Protein AF-A0A972N5G4-F1 (afdb_monomer_lite)

Radius of gyration: 27.46 Å; chains: 1; bounding box: 44×74×71 Å

Foldseek 3Di:
DQPDADPVPRHRDNDPDFDQQDADPPPRHGPDDPPPDDDDDDDDDDDDDDDDDDDPPDDDDDDPDDDDDDPDPDPDPDQDVPRPPPPPLAFAEEEEEAFLFPLNVQLLVVVLVVCVVRVHAYEYEYEDEADDPPDPPVVSVVVVVVQQVVQCVSCVVSVVVSVVSVHHYDYHYYYDDRLCRRQVCCVVVVGQEYEYEQDHPPDDPPDRRDPNLVSNCVPHPHYYHYTD

Sequence (228 aa):
MPKYVCHHCGYPITNINPSPEDRCPNCGWHLRVCANCQFYDGVSCMLEEPYVMESAIRGNRCPHFKFRAIEEEEEKPAATEEDVPELQVNIDVIVAGIDGSKHSQKVVTYVADLAHRYDARVYLVYAHHPIPTWLGDKELERVAGEEVARGMMLLAPYVDLLRRAGVQVDPEVLEGPAPKAILNVADTRNADIIVVGSRGQGAIRGLLLGSVSERVIRLAKCPVLVVR

pLDDT: mean 73.13, std 24.75, range [24.98, 98.69]

Secondary structure (DSSP, 8-state):
--SEE-TTT--EE--SS--TT-B-TTT--B----TT-----------------S-TTSS---S---PPPPP----PPP--TT-S--------EEEEE--SSHHHHHHHHHHHHHHHHHT-EEEEEEEEPPPPTTS-HHHHHHHHHHHHHHHHHHHHHHHHHHHHTT--EEEEEEES-HHHHHHHHHHHHT-SEEEEES--TTPPTT-SS-HHHHHHHHH-SS-EEEE-

Structure (mmCIF, N/CA/C/O backbone):
data_AF-A0A972N5G4-F1
#
_entry.id   AF-A0A972N5G4-F1
#
loop_
_atom_site.group_PDB
_atom_site.id
_atom_site.type_symbol
_atom_site.label_atom_id
_atom_site.label_alt_id
_atom_site.label_comp_id
_atom_site.label_asym_id
_atom_site.label_entity_id
_atom_site.label_seq_id
_atom_site.pdbx_PDB_ins_code
_atom_site.Cartn_x
_atom_site.Cartn_y
_atom_site.Cartn_z
_atom_site.occupancy
_atom_site.B_iso_or_equiv
_atom_site.auth_seq_id
_atom_site.auth_comp_id
_atom_site.auth_asym_id
_atom_site.auth_atom_id
_atom_site.pdbx_PDB_model_num
ATOM 1 N N . MET A 1 1 ? 1.427 57.488 26.919 1.00 43.69 1 MET A N 1
ATOM 2 C CA . MET A 1 1 ? 0.716 56.287 26.424 1.00 43.69 1 MET A CA 1
ATOM 3 C C . MET A 1 1 ? 1.054 55.119 27.341 1.00 43.69 1 MET A C 1
ATOM 5 O O . MET A 1 1 ? 2.224 55.025 27.707 1.00 43.69 1 MET A O 1
ATOM 9 N N . PRO A 1 2 ? 0.081 54.296 27.778 1.00 44.34 2 PRO A N 1
ATOM 10 C CA . PRO A 1 2 ? 0.371 53.139 28.625 1.00 44.34 2 PRO A CA 1
ATOM 11 C C . PRO A 1 2 ? 1.256 52.155 27.852 1.00 44.34 2 PRO A C 1
ATOM 13 O O . PRO A 1 2 ? 0.962 51.835 26.703 1.00 44.34 2 PRO A O 1
ATOM 16 N N . LYS A 1 3 ? 2.370 51.729 28.459 1.00 51.34 3 LYS A N 1
ATOM 17 C CA . LYS A 1 3 ? 3.332 50.816 27.816 1.00 51.34 3 LYS A CA 1
ATOM 18 C C . LYS A 1 3 ? 2.886 49.354 27.866 1.00 51.34 3 LYS A C 1
ATOM 20 O O . LYS A 1 3 ? 3.385 48.547 27.091 1.00 51.34 3 LYS A O 1
ATOM 25 N N . TYR A 1 4 ? 1.950 49.025 28.754 1.00 54.22 4 TYR A N 1
ATOM 26 C CA . TYR A 1 4 ? 1.512 47.660 29.008 1.00 54.22 4 TYR A CA 1
ATOM 27 C C . TYR A 1 4 ? -0.012 47.604 29.152 1.00 54.22 4 TYR A C 1
ATOM 29 O O . TYR A 1 4 ? -0.642 48.559 29.607 1.00 54.22 4 TYR A O 1
ATOM 37 N N . VAL A 1 5 ? -0.607 46.474 28.779 1.00 55.31 5 VAL A N 1
ATOM 38 C CA . VAL A 1 5 ? -2.038 46.177 28.940 1.00 55.31 5 VAL A CA 1
ATOM 39 C C . VAL A 1 5 ? -2.186 44.806 29.592 1.00 55.31 5 VAL A C 1
ATOM 41 O O . VAL A 1 5 ? -1.405 43.895 29.316 1.00 55.31 5 VAL A O 1
ATOM 44 N N . CYS A 1 6 ? -3.165 44.647 30.479 1.00 53.78 6 CYS A N 1
ATOM 45 C CA . CYS A 1 6 ? -3.471 43.351 31.070 1.00 53.78 6 CYS A CA 1
ATOM 46 C C . CYS A 1 6 ? -3.952 42.395 29.975 1.00 53.78 6 CYS A C 1
ATOM 48 O O . CYS A 1 6 ? -4.917 42.691 29.280 1.00 53.78 6 CYS A O 1
ATOM 50 N N . HIS A 1 7 ? -3.322 41.230 29.844 1.00 55.53 7 HIS A N 1
ATOM 51 C CA . HIS A 1 7 ? -3.701 40.266 28.811 1.00 55.53 7 HIS A CA 1
ATOM 52 C C . HIS A 1 7 ? -5.086 39.644 29.049 1.00 55.53 7 HIS A C 1
ATOM 54 O O . HIS A 1 7 ? -5.782 39.314 28.099 1.00 55.53 7 HIS A O 1
ATOM 60 N N . HIS A 1 8 ? -5.502 39.523 30.313 1.00 55.69 8 HIS A N 1
ATOM 61 C CA . HIS A 1 8 ? -6.787 38.924 30.667 1.00 55.69 8 HIS A CA 1
ATOM 62 C C . HIS A 1 8 ? -7.979 39.843 30.358 1.00 55.69 8 HIS A C 1
ATOM 64 O O . HIS A 1 8 ? -9.018 39.366 29.923 1.00 55.69 8 HIS A O 1
ATOM 70 N N . CYS A 1 9 ? -7.878 41.151 30.624 1.00 58.12 9 CYS A N 1
ATOM 71 C CA . CYS A 1 9 ? -9.025 42.070 30.512 1.00 58.12 9 CYS A CA 1
ATOM 72 C C . CYS A 1 9 ? -8.764 43.323 29.666 1.00 58.12 9 CYS A C 1
ATOM 74 O O . CYS A 1 9 ? -9.616 44.201 29.597 1.00 58.12 9 CYS A O 1
ATOM 76 N N . GLY A 1 10 ? -7.578 43.459 29.071 1.00 55.38 10 GLY A N 1
ATOM 77 C CA . GLY A 1 10 ? -7.196 44.616 28.258 1.00 55.38 10 GLY A CA 1
ATOM 78 C C . GLY A 1 10 ? -6.928 45.905 29.043 1.00 55.38 10 GLY A C 1
ATOM 79 O O . GLY A 1 10 ? -6.590 46.917 28.435 1.00 55.38 10 GLY A O 1
ATOM 80 N N . TYR A 1 11 ? -7.047 45.895 30.378 1.00 59.81 11 TYR A N 1
ATOM 81 C CA . TYR A 1 11 ? -6.897 47.102 31.194 1.00 59.81 11 TYR A CA 1
ATOM 82 C C . TYR A 1 11 ? -5.486 47.709 31.054 1.00 59.81 11 TYR A C 1
ATOM 84 O O . TYR A 1 11 ? -4.501 46.995 31.281 1.00 59.81 11 TYR A O 1
ATOM 92 N N . PRO A 1 12 ? -5.352 49.000 30.701 1.00 61.72 12 PRO A N 1
ATOM 93 C CA . PRO A 1 12 ? -4.055 49.644 30.538 1.00 61.72 12 PRO A CA 1
ATOM 94 C C . PRO A 1 12 ? -3.318 49.741 31.875 1.00 61.72 12 PRO A C 1
ATOM 96 O O . PRO A 1 12 ? -3.796 50.344 32.835 1.00 61.72 12 PRO A O 1
ATOM 99 N N . ILE A 1 13 ? -2.122 49.158 31.931 1.00 64.81 13 ILE A N 1
ATOM 100 C CA . ILE A 1 13 ? -1.245 49.217 33.096 1.00 64.81 13 ILE A CA 1
ATOM 101 C C . ILE A 1 13 ? -0.351 50.443 32.937 1.00 64.81 13 ILE A C 1
ATOM 103 O O . ILE A 1 13 ? 0.511 50.520 32.060 1.00 64.81 13 ILE A O 1
ATOM 107 N N . THR A 1 14 ? -0.598 51.436 33.784 1.00 60.50 14 THR A N 1
ATOM 108 C CA . THR A 1 14 ? 0.132 52.708 33.794 1.00 60.50 14 THR A CA 1
ATOM 109 C C . THR A 1 14 ? 1.412 52.649 34.624 1.00 60.50 14 THR A C 1
ATOM 111 O O . THR A 1 14 ? 2.229 53.564 34.530 1.00 60.50 14 THR A O 1
ATOM 114 N N . ASN A 1 15 ? 1.614 51.577 35.401 1.00 58.75 15 ASN A N 1
ATOM 115 C CA . ASN A 1 15 ? 2.839 51.371 36.164 1.00 58.75 15 ASN A CA 1
ATOM 116 C C . ASN A 1 15 ? 4.016 51.116 35.210 1.00 58.75 15 ASN A C 1
ATOM 118 O O . ASN A 1 15 ? 3.940 50.284 34.306 1.00 58.75 15 ASN A O 1
ATOM 122 N N . ILE A 1 16 ? 5.099 51.867 35.400 1.00 51.38 16 ILE A N 1
ATOM 123 C CA . ILE A 1 16 ? 6.228 51.927 34.467 1.00 51.38 16 ILE A CA 1
ATOM 124 C C . ILE A 1 16 ? 7.100 50.661 34.576 1.00 51.38 16 ILE A C 1
ATOM 126 O O . ILE A 1 16 ? 7.823 50.353 33.628 1.00 51.38 16 ILE A O 1
ATOM 130 N N . ASN A 1 17 ? 6.994 49.902 35.679 1.00 54.09 17 ASN A N 1
ATOM 131 C CA . ASN A 1 17 ? 7.771 48.680 35.911 1.00 54.09 17 ASN A CA 1
ATOM 132 C C . ASN A 1 17 ? 7.020 47.668 36.820 1.00 54.09 17 ASN A C 1
ATOM 134 O O . ASN A 1 17 ? 7.292 47.619 38.018 1.00 54.09 17 ASN A O 1
ATOM 138 N N . PRO A 1 18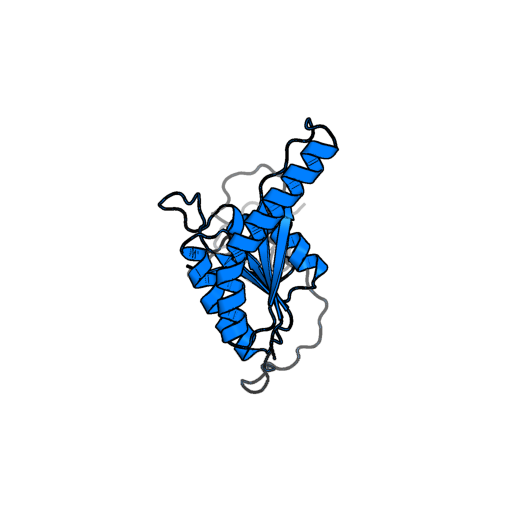 ? 6.023 46.921 36.303 1.00 56.12 18 PRO A N 1
ATOM 139 C CA . PRO A 1 18 ? 5.231 45.986 37.108 1.00 56.12 18 PRO A CA 1
ATOM 140 C C . PRO A 1 18 ? 6.054 44.762 37.552 1.00 56.12 18 PRO A C 1
ATOM 142 O O . PRO A 1 18 ? 6.738 44.143 36.735 1.00 56.12 18 PRO A O 1
ATOM 145 N N . SER A 1 19 ? 5.964 44.409 38.835 1.00 55.81 19 SER A N 1
ATOM 146 C CA . SER A 1 19 ? 6.615 43.238 39.437 1.00 55.81 19 SER A CA 1
ATOM 147 C C . SER A 1 19 ? 5.805 41.948 39.192 1.00 55.81 19 SER A C 1
ATOM 149 O O . SER A 1 19 ? 4.586 42.027 39.024 1.00 55.81 19 SER A O 1
ATOM 151 N N . PRO A 1 20 ? 6.409 40.740 39.196 1.00 54.78 20 PRO A N 1
ATOM 152 C CA . PRO A 1 20 ? 5.686 39.476 38.988 1.00 54.78 20 PRO A CA 1
ATOM 153 C C . PRO A 1 20 ? 4.578 39.186 40.016 1.00 54.78 20 PRO A C 1
ATOM 155 O O . PRO A 1 20 ? 3.649 38.427 39.721 1.00 54.78 20 PRO A O 1
ATOM 158 N N . GLU A 1 21 ? 4.678 39.770 41.211 1.00 57.41 21 GLU A N 1
ATOM 159 C CA . GLU A 1 21 ? 3.665 39.724 42.272 1.00 57.41 21 GLU A CA 1
ATOM 160 C C . GLU A 1 21 ? 2.540 40.765 42.126 1.00 57.41 21 GLU A C 1
ATOM 162 O O . GLU A 1 21 ? 1.517 40.654 42.808 1.00 57.41 21 GLU A O 1
ATOM 167 N N . ASP A 1 22 ? 2.668 41.737 41.219 1.00 61.94 22 ASP A N 1
ATOM 168 C CA . ASP A 1 22 ? 1.640 42.757 41.016 1.00 61.94 22 ASP A CA 1
ATOM 169 C C . ASP A 1 22 ? 0.384 42.161 40.371 1.00 61.94 22 ASP A C 1
ATOM 171 O O . ASP A 1 22 ? 0.437 41.290 39.495 1.00 61.94 22 ASP A O 1
ATOM 175 N N . ARG A 1 23 ? -0.782 42.666 40.783 1.00 66.12 23 ARG A N 1
ATOM 176 C CA . ARG A 1 23 ? -2.088 42.259 40.253 1.00 66.12 23 ARG A CA 1
ATOM 177 C C . ARG A 1 23 ? -2.716 43.373 39.435 1.00 66.12 23 ARG A C 1
ATOM 179 O O . ARG A 1 23 ? -2.599 44.551 39.762 1.00 66.12 23 ARG A O 1
ATOM 186 N N . CYS A 1 24 ? -3.427 42.995 38.378 1.00 63.78 24 CYS A N 1
ATOM 187 C CA . CYS A 1 24 ? -4.239 43.925 37.613 1.00 63.78 24 CYS A CA 1
ATOM 188 C C . CYS A 1 24 ? -5.289 44.568 38.541 1.00 63.78 24 CYS A C 1
ATOM 190 O O . CYS A 1 24 ? -6.065 43.828 39.148 1.00 63.78 24 CYS A O 1
ATOM 192 N N . PRO A 1 25 ? -5.382 45.908 38.611 1.00 65.56 25 PRO A N 1
ATOM 193 C CA . PRO A 1 25 ? -6.367 46.586 39.458 1.00 65.56 25 PRO A CA 1
ATOM 194 C C . PRO A 1 25 ? -7.817 46.276 39.072 1.00 65.56 25 PRO A C 1
ATOM 196 O O . PRO A 1 25 ? -8.705 46.364 39.909 1.00 65.56 25 PRO A O 1
ATOM 199 N N . ASN A 1 26 ? -8.052 45.924 37.804 1.00 64.69 26 ASN A N 1
ATOM 200 C CA . ASN A 1 26 ? -9.393 45.683 37.282 1.00 64.69 26 ASN A CA 1
ATOM 201 C C . ASN A 1 26 ? -9.886 44.252 37.545 1.00 64.69 26 ASN A C 1
ATOM 203 O O . ASN A 1 26 ? -11.011 44.060 37.982 1.00 64.69 26 ASN A O 1
ATOM 207 N N . CYS A 1 27 ? -9.059 43.232 37.287 1.00 63.75 27 CYS A N 1
ATOM 208 C CA . CYS A 1 27 ? -9.485 41.827 37.393 1.00 63.75 27 CYS A CA 1
ATOM 209 C C . CYS A 1 27 ? -8.715 40.995 38.432 1.00 63.75 27 CYS A C 1
ATOM 211 O O . CYS A 1 27 ? -8.957 39.797 38.552 1.00 63.75 27 CYS A O 1
ATOM 213 N N . GLY A 1 28 ? -7.755 41.579 39.155 1.00 58.53 28 GLY A N 1
ATOM 214 C CA . GLY A 1 28 ? -7.007 40.908 40.227 1.00 58.53 28 GLY A CA 1
ATOM 215 C C . GLY A 1 28 ? -6.006 39.831 39.776 1.00 58.53 28 GLY A C 1
ATOM 216 O O . GLY A 1 28 ? -5.367 39.196 40.622 1.00 58.53 28 GLY A O 1
ATOM 217 N N . TRP A 1 29 ? -5.845 39.617 38.466 1.00 59.06 29 TRP A N 1
ATOM 218 C CA . TRP A 1 29 ? -4.902 38.650 37.893 1.00 59.06 29 TRP A CA 1
ATOM 219 C C . TRP A 1 29 ? -3.449 39.108 38.019 1.00 59.06 29 TRP A C 1
ATOM 221 O O . TRP A 1 29 ? -3.156 40.280 37.794 1.00 59.06 29 TRP A O 1
ATOM 231 N N . HIS A 1 30 ? -2.531 38.183 38.320 1.00 61.84 30 HIS A N 1
ATOM 232 C CA . HIS A 1 30 ? -1.099 38.494 38.369 1.00 61.84 30 HIS A CA 1
ATOM 233 C C . HIS A 1 30 ? -0.565 38.925 36.998 1.00 61.84 30 HIS A C 1
ATOM 235 O O . HIS A 1 30 ? -0.814 38.269 35.983 1.00 61.84 30 HIS A O 1
ATOM 241 N N . LEU A 1 31 ? 0.228 39.994 36.988 1.00 57.81 31 LEU A N 1
ATOM 242 C CA . LEU A 1 31 ? 0.912 40.537 35.819 1.00 57.81 31 LEU A CA 1
ATOM 243 C C . LEU A 1 31 ? 2.185 39.720 35.524 1.00 57.81 31 LEU A C 1
ATOM 245 O O . LEU A 1 31 ? 3.298 40.235 35.542 1.00 57.81 31 LEU A O 1
ATOM 249 N N . ARG A 1 32 ? 2.048 38.410 35.276 1.00 52.94 32 ARG A N 1
ATOM 250 C CA . ARG A 1 32 ? 3.193 37.559 34.912 1.00 52.94 32 ARG A CA 1
ATOM 251 C C . ARG A 1 32 ? 3.655 37.862 33.488 1.00 52.94 32 ARG A C 1
ATOM 253 O O . ARG A 1 32 ? 3.045 37.415 32.519 1.00 52.94 32 ARG A O 1
ATOM 260 N N . VAL A 1 33 ? 4.781 38.555 33.371 1.00 46.91 33 VAL A N 1
ATOM 261 C CA . VAL A 1 33 ? 5.621 38.514 32.169 1.00 46.91 33 VAL A CA 1
ATOM 262 C C . VAL A 1 33 ? 6.244 37.113 32.104 1.00 46.91 33 VAL A C 1
ATOM 264 O O . VAL A 1 33 ? 6.805 36.632 33.087 1.00 46.91 33 VAL A O 1
ATOM 267 N N . CYS A 1 34 ? 6.080 36.406 30.985 1.00 37.12 34 CYS A N 1
ATOM 268 C CA . CYS A 1 34 ? 6.571 35.036 30.818 1.00 37.12 34 CYS A CA 1
ATOM 269 C C . CYS A 1 34 ? 8.106 34.991 30.950 1.00 37.12 34 CYS A C 1
ATOM 271 O O . CYS A 1 34 ? 8.817 35.445 30.059 1.00 37.12 34 CYS A O 1
ATOM 273 N N . ALA A 1 35 ? 8.626 34.406 32.033 1.00 37.41 35 ALA A N 1
ATOM 274 C CA . ALA A 1 35 ? 10.063 34.275 32.304 1.00 37.41 35 ALA A CA 1
ATOM 275 C C . ALA A 1 35 ? 10.800 33.256 31.399 1.00 37.41 35 ALA A C 1
ATOM 277 O O . ALA A 1 35 ? 11.958 32.949 31.657 1.00 37.41 35 ALA A O 1
ATOM 278 N N . ASN A 1 36 ? 10.152 32.734 30.347 1.00 38.19 36 ASN A N 1
ATOM 279 C CA . ASN A 1 36 ? 10.723 31.728 29.440 1.00 38.19 36 ASN A CA 1
ATOM 280 C C . ASN A 1 36 ? 11.015 32.244 28.016 1.00 38.19 36 ASN A C 1
ATOM 282 O O . ASN A 1 36 ? 11.401 31.461 27.155 1.00 38.19 36 ASN A O 1
ATOM 286 N N . CYS A 1 37 ? 10.855 33.546 27.758 1.00 38.38 37 CYS A N 1
ATOM 287 C CA . CYS A 1 37 ? 11.295 34.191 26.518 1.00 38.38 37 CYS A CA 1
ATOM 288 C C . CYS A 1 37 ? 12.429 35.173 26.831 1.00 38.38 37 CYS A C 1
ATOM 290 O O . CYS A 1 37 ? 12.189 36.357 27.063 1.00 38.38 37 CYS A O 1
ATOM 292 N N . GLN A 1 38 ? 13.671 34.690 26.843 1.00 32.47 38 GLN A N 1
ATOM 293 C CA . GLN A 1 38 ? 14.807 35.573 26.591 1.00 32.47 38 GLN A CA 1
ATOM 294 C C . GLN A 1 38 ? 14.934 35.757 25.075 1.00 32.47 38 GLN A C 1
ATOM 296 O O . GLN A 1 38 ? 14.941 34.773 24.342 1.00 32.47 38 GLN A O 1
ATOM 301 N N . PHE A 1 39 ? 15.057 37.021 24.669 1.00 29.27 39 PHE A N 1
ATOM 302 C CA . PHE A 1 39 ? 15.236 37.573 23.319 1.00 29.27 39 PHE A CA 1
ATOM 303 C C . PHE A 1 39 ? 13.990 38.096 22.585 1.00 29.27 39 PHE A C 1
ATOM 305 O O . PHE A 1 39 ? 13.230 37.387 21.933 1.00 29.27 39 PHE A O 1
ATOM 312 N N . TYR A 1 40 ? 13.870 39.424 22.683 1.00 26.34 40 TYR A N 1
ATOM 313 C CA . TYR A 1 40 ? 13.489 40.327 21.601 1.00 26.34 40 TYR A CA 1
ATOM 314 C C . TYR A 1 40 ? 14.336 40.042 20.345 1.00 26.34 40 TYR A C 1
ATOM 316 O O . TYR A 1 40 ? 15.552 40.189 20.395 1.00 26.34 40 TYR A O 1
ATOM 324 N N . ASP A 1 41 ? 13.696 39.664 19.241 1.00 27.94 41 ASP A N 1
ATOM 325 C CA . ASP A 1 41 ? 13.707 40.447 17.998 1.00 27.94 41 ASP A CA 1
ATOM 326 C C . ASP A 1 41 ? 12.526 39.973 17.139 1.00 27.94 41 ASP A C 1
ATOM 328 O O . ASP A 1 41 ? 12.357 38.786 16.860 1.00 27.94 41 ASP A O 1
ATOM 332 N N . GLY A 1 42 ? 11.608 40.891 16.845 1.00 37.75 42 GLY A N 1
ATOM 333 C CA . GLY A 1 42 ? 10.288 40.557 16.329 1.00 37.75 42 GLY A CA 1
ATOM 334 C C . GLY A 1 42 ? 10.298 40.099 14.877 1.00 37.75 42 GLY A C 1
ATOM 335 O O . GLY A 1 42 ? 10.523 40.924 14.010 1.00 37.75 42 GLY A O 1
ATOM 336 N N . VAL A 1 43 ? 9.928 38.841 14.625 1.00 27.72 43 VAL A N 1
ATOM 337 C CA . VAL A 1 43 ? 9.139 38.361 13.471 1.00 27.72 43 VAL A CA 1
ATOM 338 C C . VAL A 1 43 ? 8.461 37.057 13.924 1.00 27.72 43 VAL A C 1
ATOM 340 O O . VAL A 1 43 ? 9.076 36.234 14.595 1.00 27.72 43 VAL A O 1
ATOM 343 N N . SER A 1 44 ? 7.171 36.884 13.637 1.00 30.20 44 SER A N 1
ATOM 344 C CA . SER A 1 44 ? 6.345 35.767 14.114 1.00 30.20 44 SER A CA 1
ATOM 345 C C . SER A 1 44 ? 6.899 34.384 13.746 1.00 30.20 44 SER A C 1
ATOM 347 O O . SER A 1 44 ? 7.176 34.110 12.580 1.00 30.20 44 SER A O 1
ATOM 349 N N . CYS A 1 45 ? 6.958 33.493 14.736 1.00 24.98 45 CYS A N 1
ATOM 350 C CA . CYS A 1 45 ? 7.241 32.070 14.578 1.00 24.98 45 CYS A CA 1
ATOM 351 C C . CYS A 1 45 ? 6.105 31.394 13.778 1.00 24.98 45 CYS A C 1
ATOM 353 O O . CYS A 1 45 ? 4.991 31.256 14.283 1.00 24.98 45 CYS A O 1
ATOM 355 N N . MET A 1 46 ? 6.378 31.004 12.531 1.00 29.53 46 MET A N 1
A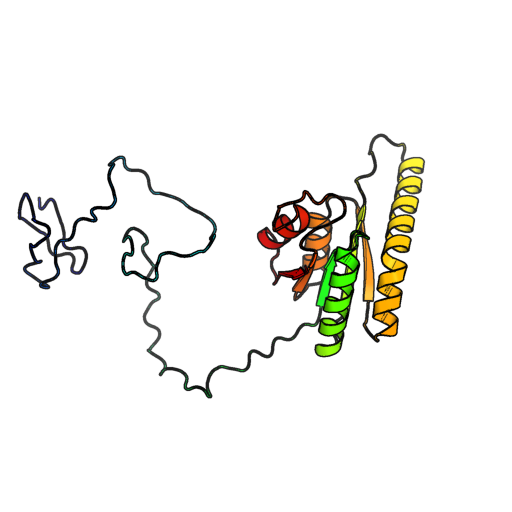TOM 356 C CA . MET A 1 46 ? 5.611 29.993 11.796 1.00 29.53 46 MET A CA 1
ATOM 357 C C . MET A 1 46 ? 6.191 28.623 12.148 1.00 29.53 46 MET A C 1
ATOM 359 O O . MET A 1 46 ? 7.374 28.397 11.907 1.00 29.53 46 MET A O 1
ATOM 363 N N . LEU A 1 47 ? 5.375 27.713 12.679 1.00 31.42 47 LEU A N 1
ATOM 364 C CA . LEU A 1 47 ? 5.690 26.286 12.688 1.00 31.42 47 LEU A CA 1
ATOM 365 C C . LEU A 1 47 ? 4.461 25.498 12.232 1.00 31.42 47 LEU A C 1
ATOM 367 O O . LEU A 1 47 ? 3.430 25.468 12.905 1.00 31.42 47 LEU A O 1
ATOM 371 N N . GLU A 1 48 ? 4.610 24.919 11.043 1.00 28.12 48 GLU A N 1
ATOM 372 C CA . GLU A 1 48 ? 3.833 23.814 10.498 1.00 28.12 48 GLU A CA 1
ATOM 373 C C . GLU A 1 48 ? 4.240 22.493 11.187 1.00 28.12 48 GLU A C 1
ATOM 375 O O . GLU A 1 48 ? 5.397 22.306 11.556 1.00 28.12 48 GLU A O 1
ATOM 380 N N . GLU A 1 49 ? 3.271 21.579 11.279 1.00 32.28 49 GLU A N 1
ATOM 381 C CA . GLU A 1 49 ? 3.328 20.163 11.695 1.00 32.28 49 GLU A CA 1
ATOM 382 C C . GLU A 1 49 ? 3.562 19.792 13.192 1.00 32.28 49 GLU A C 1
ATOM 384 O O . GLU A 1 49 ? 4.377 20.394 13.894 1.00 32.28 49 GLU A O 1
ATOM 389 N N . PRO A 1 50 ? 2.856 18.751 13.705 1.00 37.75 50 PRO A N 1
ATOM 390 C CA . PRO A 1 50 ? 2.918 18.307 15.095 1.00 37.75 50 PRO A CA 1
ATOM 391 C C . PRO A 1 50 ? 3.799 17.054 15.264 1.00 37.75 50 PRO A C 1
ATOM 393 O O . PRO A 1 50 ? 3.492 15.987 14.735 1.00 37.75 50 PRO A O 1
ATOM 396 N N . TYR A 1 51 ? 4.843 17.136 16.093 1.00 27.70 51 TYR A N 1
ATOM 397 C CA . TYR A 1 51 ? 5.451 15.958 16.720 1.00 27.70 51 TYR A CA 1
ATOM 398 C C . TYR A 1 51 ? 5.316 16.083 18.238 1.00 27.70 51 TYR A C 1
ATOM 400 O O . TYR A 1 51 ? 5.789 17.027 18.868 1.00 27.70 51 TYR A O 1
ATOM 408 N N . VAL A 1 52 ? 4.578 15.134 18.796 1.00 33.12 52 VAL A N 1
ATOM 409 C CA . VAL A 1 52 ? 4.214 15.007 20.204 1.00 33.12 52 VAL A CA 1
ATOM 410 C C . VAL A 1 52 ? 5.426 14.479 20.986 1.00 33.12 52 VAL A C 1
ATOM 412 O O . VAL A 1 52 ? 6.147 13.630 20.467 1.00 33.12 52 VAL A O 1
ATOM 415 N N . MET A 1 53 ? 5.634 14.929 22.231 1.00 28.38 53 MET A N 1
ATOM 416 C CA . MET A 1 53 ? 5.616 14.067 23.435 1.00 28.38 53 MET A CA 1
ATOM 417 C C . MET A 1 53 ? 6.299 14.685 24.667 1.00 28.38 53 MET A C 1
ATOM 419 O O . MET A 1 53 ? 7.384 15.251 24.613 1.00 28.38 53 MET A O 1
ATOM 423 N N . GLU A 1 54 ? 5.612 14.489 25.798 1.00 28.50 54 GLU A N 1
ATOM 424 C CA . GLU A 1 54 ? 6.169 14.306 27.147 1.00 28.50 54 GLU A CA 1
ATOM 425 C C . GLU A 1 54 ? 6.928 15.471 27.798 1.00 28.50 54 GLU A C 1
ATOM 427 O O . GLU A 1 54 ? 8.114 15.404 28.100 1.00 28.50 54 GLU A O 1
ATOM 432 N N . SER A 1 55 ? 6.189 16.524 28.161 1.00 27.20 55 SER A N 1
ATOM 433 C CA . SER A 1 55 ? 6.483 17.295 29.394 1.00 27.20 55 SER A CA 1
ATOM 434 C C . SER A 1 55 ? 5.340 18.194 29.899 1.00 27.20 55 SER A C 1
ATOM 436 O O . SER A 1 55 ? 5.455 18.799 30.964 1.00 27.20 55 SER A O 1
ATOM 438 N N . ALA A 1 56 ? 4.180 18.241 29.236 1.00 32.09 56 ALA A N 1
ATOM 439 C CA . ALA A 1 56 ? 3.102 19.169 29.604 1.00 32.09 56 ALA A CA 1
ATOM 440 C C . ALA A 1 56 ? 2.130 18.686 30.709 1.00 32.09 56 ALA A C 1
ATOM 442 O O . ALA A 1 56 ? 1.112 19.334 30.937 1.00 32.09 56 ALA A O 1
ATOM 443 N N . ILE A 1 57 ? 2.438 17.611 31.453 1.00 33.50 57 ILE A N 1
ATOM 444 C CA . ILE A 1 57 ? 1.663 17.226 32.659 1.00 33.50 57 ILE A CA 1
ATOM 445 C C . ILE A 1 57 ? 1.989 18.137 33.864 1.00 33.50 57 ILE A C 1
ATOM 447 O O . ILE A 1 57 ? 1.314 18.106 34.889 1.00 33.50 57 ILE A O 1
ATOM 451 N N . ARG A 1 58 ? 2.956 19.055 33.747 1.00 31.92 58 ARG A N 1
ATOM 452 C CA . ARG A 1 58 ? 3.167 20.118 34.741 1.00 31.92 58 ARG A CA 1
ATOM 453 C C . ARG A 1 58 ? 3.040 21.506 34.119 1.00 31.92 58 ARG A C 1
ATOM 455 O O . ARG A 1 58 ? 4.026 22.167 33.831 1.00 31.92 58 ARG A O 1
ATOM 462 N N . GLY A 1 59 ? 1.795 21.944 33.944 1.00 38.44 59 GLY A N 1
ATOM 463 C CA . GLY A 1 59 ? 1.363 23.301 34.303 1.00 38.44 59 GLY A CA 1
ATOM 464 C C . GLY A 1 59 ? 2.138 24.517 33.778 1.00 38.44 59 GLY A C 1
ATOM 465 O O . GLY A 1 59 ? 2.147 25.521 34.477 1.00 38.44 59 GLY A O 1
ATOM 466 N N . ASN A 1 60 ? 2.730 24.487 32.582 1.00 33.88 60 ASN A N 1
ATOM 467 C CA . ASN A 1 60 ? 3.298 25.682 31.945 1.00 33.88 60 ASN A CA 1
ATOM 468 C C . ASN A 1 60 ? 2.926 25.726 30.455 1.00 33.88 60 ASN A C 1
ATOM 470 O O . ASN A 1 60 ? 3.522 25.030 29.638 1.00 33.88 60 ASN A O 1
ATOM 474 N N . ARG A 1 61 ? 1.936 26.556 30.097 1.00 39.31 61 ARG A N 1
ATOM 475 C CA . ARG A 1 61 ? 1.563 26.853 28.702 1.00 39.31 61 ARG A CA 1
ATOM 476 C C . ARG A 1 61 ? 2.038 28.260 28.325 1.00 39.31 61 ARG A C 1
ATOM 478 O O . ARG A 1 61 ? 1.734 29.224 29.019 1.00 39.31 61 ARG A O 1
ATOM 485 N N . CYS A 1 62 ? 2.795 28.354 27.234 1.00 33.91 62 CYS A N 1
ATOM 486 C CA . CYS A 1 62 ? 3.245 29.600 26.607 1.00 33.91 62 CYS A CA 1
ATOM 487 C C . CYS A 1 62 ? 2.063 30.299 25.886 1.00 33.91 62 CYS A C 1
ATOM 489 O O . CYS A 1 62 ? 1.317 29.605 25.196 1.00 33.91 62 CYS A O 1
ATOM 491 N N . PRO A 1 63 ? 1.866 31.631 25.999 1.00 43.28 63 PRO A N 1
ATOM 492 C CA . PRO A 1 63 ? 0.645 32.305 25.534 1.00 43.28 63 PRO A CA 1
ATOM 493 C C . PRO A 1 63 ? 0.683 32.851 24.088 1.00 43.28 63 PRO A C 1
ATOM 495 O O . PRO A 1 63 ? -0.179 33.643 23.724 1.00 43.28 63 PRO A O 1
ATOM 498 N N . HIS A 1 64 ? 1.643 32.476 23.233 1.00 35.19 64 HIS A N 1
ATOM 499 C CA . HIS A 1 64 ? 1.749 33.062 21.879 1.00 35.19 64 HIS A CA 1
ATOM 500 C C . HIS A 1 64 ? 0.862 32.436 20.787 1.00 35.19 64 HIS A C 1
ATOM 502 O O . HIS A 1 64 ? 0.926 32.879 19.643 1.00 35.19 64 HIS A O 1
ATOM 508 N N . PHE A 1 65 ? -0.008 31.475 21.103 1.00 30.83 65 PHE A N 1
ATOM 509 C CA . PHE A 1 65 ? -0.968 30.944 20.130 1.00 30.83 65 PHE A CA 1
ATOM 510 C C . PHE A 1 65 ? -2.375 31.490 20.405 1.00 30.83 65 PHE A C 1
ATOM 512 O O . PHE A 1 65 ? -3.012 31.130 21.394 1.00 30.83 65 PHE A O 1
ATOM 519 N N . LYS A 1 66 ? -2.863 32.378 19.528 1.00 29.64 66 LYS A N 1
ATOM 520 C CA . LYS A 1 66 ? -4.273 32.786 19.499 1.00 29.64 66 LYS A CA 1
ATOM 521 C C . LYS A 1 66 ? -5.087 31.665 18.854 1.00 29.64 66 LYS A C 1
ATOM 523 O O . LYS A 1 66 ? -4.969 31.448 17.652 1.00 29.64 66 LYS A O 1
ATOM 528 N N . PHE A 1 67 ? -5.949 31.008 19.622 1.00 28.27 67 PHE A N 1
ATOM 529 C CA . PHE A 1 67 ? -7.102 30.333 19.032 1.00 28.27 67 PHE A CA 1
ATOM 530 C C . PHE A 1 67 ? -8.115 31.401 18.611 1.00 28.27 67 PHE A C 1
ATOM 532 O O . PHE A 1 67 ? -8.433 32.316 19.372 1.00 28.27 67 PHE A O 1
ATOM 539 N N . ARG A 1 68 ? -8.573 31.315 17.363 1.00 27.31 68 ARG A N 1
ATOM 540 C CA . ARG A 1 68 ? -9.706 32.084 16.852 1.00 27.31 68 ARG A CA 1
ATOM 541 C C . ARG A 1 68 ? -10.959 31.537 17.539 1.00 27.31 68 ARG A C 1
ATOM 543 O O . ARG A 1 68 ? -11.215 30.342 17.435 1.00 27.31 68 ARG A O 1
ATOM 550 N N . ALA A 1 69 ? -11.683 32.390 18.263 1.00 27.52 69 ALA A N 1
ATOM 551 C CA . ALA A 1 69 ? -12.982 32.036 18.816 1.00 27.52 69 ALA A CA 1
ATOM 552 C C . ALA A 1 69 ? -13.929 31.688 17.660 1.00 27.52 69 ALA A C 1
ATOM 554 O O . ALA A 1 69 ? -14.072 32.457 16.707 1.00 27.52 69 ALA A O 1
ATOM 555 N N . ILE A 1 70 ? -14.490 30.492 17.741 1.00 32.78 70 ILE A N 1
ATOM 556 C CA . ILE A 1 70 ? -15.688 30.072 17.027 1.00 32.78 70 ILE A CA 1
ATOM 557 C C . ILE A 1 70 ? -16.827 30.845 17.701 1.00 32.78 70 ILE A C 1
ATOM 559 O O . ILE A 1 70 ? -16.833 30.944 18.930 1.00 32.78 70 ILE A O 1
ATOM 563 N N . GLU A 1 71 ? -17.701 31.477 16.920 1.00 34.84 71 GLU A N 1
ATOM 564 C CA . GLU A 1 71 ? -18.911 32.112 17.454 1.00 34.84 71 GLU A CA 1
ATOM 565 C C . GLU A 1 71 ? -19.690 31.082 18.283 1.00 34.84 71 GLU A C 1
ATOM 567 O O . GLU A 1 71 ? -19.681 29.898 17.951 1.00 34.84 71 GLU A O 1
ATOM 572 N N . GLU A 1 72 ? -20.270 31.539 19.394 1.00 38.53 72 GLU A N 1
ATOM 573 C CA . GLU A 1 72 ? -21.007 30.744 20.378 1.00 38.53 72 GLU A CA 1
ATOM 574 C C . GLU A 1 72 ? -22.093 29.894 19.695 1.00 38.53 72 GLU A C 1
ATOM 576 O O . GLU A 1 72 ? -23.215 30.350 19.486 1.00 38.53 72 GLU A O 1
ATOM 581 N N . GLU A 1 73 ? -21.778 28.646 19.346 1.00 37.22 73 GLU A N 1
ATOM 582 C CA . GLU A 1 73 ? -22.804 27.616 19.239 1.00 37.22 73 GLU A CA 1
ATOM 583 C C . GLU A 1 73 ? -23.213 27.267 20.667 1.00 37.22 73 GLU A C 1
ATOM 585 O O . GLU A 1 73 ? -22.377 26.884 21.489 1.00 37.22 73 GLU A O 1
ATOM 590 N N . GLU A 1 74 ? -24.497 27.487 20.955 1.00 36.34 74 GLU A N 1
ATOM 591 C CA . GLU A 1 74 ? -25.160 27.183 22.219 1.00 36.34 74 GLU A CA 1
ATOM 592 C C . GLU A 1 74 ? -24.626 25.881 22.821 1.00 36.34 74 GLU A C 1
ATOM 594 O O . GLU A 1 74 ? -24.573 24.841 22.161 1.00 36.34 74 GLU A O 1
ATOM 599 N N . GLU A 1 75 ? -24.217 25.959 24.087 1.00 38.38 75 GLU A N 1
ATOM 600 C CA . GLU A 1 75 ? -23.629 24.867 24.852 1.00 38.38 75 GLU A CA 1
ATOM 601 C C . GLU A 1 75 ? -24.622 23.695 24.927 1.00 38.38 75 GLU A C 1
ATOM 603 O O . GLU A 1 75 ? -25.491 23.617 25.798 1.00 38.38 75 GLU A O 1
ATOM 608 N N . LYS A 1 76 ? -24.524 22.782 23.956 1.00 38.69 76 LYS A N 1
ATOM 609 C CA . LYS A 1 76 ? -25.255 21.519 23.958 1.00 38.69 76 LYS A CA 1
ATOM 610 C C . LYS A 1 76 ? -24.770 20.736 25.184 1.00 38.69 76 LYS A C 1
ATOM 612 O O . LYS A 1 76 ? -23.555 20.606 25.355 1.00 38.69 76 LYS A O 1
ATOM 617 N N . PRO A 1 77 ? -25.670 20.245 26.056 1.00 42.88 77 PRO A N 1
ATOM 618 C CA . PRO A 1 77 ? -25.272 19.574 27.286 1.00 42.88 77 PRO A CA 1
ATOM 619 C C . PRO A 1 77 ? -24.307 18.429 26.981 1.00 42.88 77 PRO A C 1
ATOM 621 O O . PRO A 1 77 ? -24.449 17.743 25.967 1.00 42.88 77 PRO A O 1
ATOM 624 N N . ALA A 1 78 ? -23.311 18.264 27.855 1.00 50.38 78 ALA A N 1
ATOM 625 C CA . ALA A 1 78 ? -22.293 17.234 27.731 1.00 50.38 78 ALA A CA 1
ATOM 626 C C . ALA A 1 78 ? -22.953 15.868 27.505 1.00 50.38 78 ALA A C 1
ATOM 628 O O . ALA A 1 78 ? -23.736 15.410 28.337 1.00 50.38 78 ALA A O 1
ATOM 629 N N . ALA A 1 79 ? -22.619 15.265 26.365 1.00 45.34 79 ALA A N 1
ATOM 630 C CA . ALA A 1 79 ? -22.923 13.888 26.020 1.00 45.34 79 ALA A CA 1
ATOM 631 C C . ALA A 1 79 ? -22.635 12.978 27.229 1.00 45.34 79 ALA A C 1
ATOM 633 O O . ALA A 1 79 ? -21.515 12.958 27.746 1.00 45.34 79 ALA A O 1
ATOM 634 N N . THR A 1 80 ? -23.657 12.273 27.709 1.00 47.66 80 THR A N 1
ATOM 635 C CA . THR A 1 80 ? -23.504 11.202 28.701 1.00 47.66 80 THR A CA 1
ATOM 636 C C . THR A 1 80 ? -22.730 10.026 28.079 1.00 47.66 80 THR A C 1
ATOM 638 O O . THR A 1 80 ? -22.503 10.010 26.871 1.00 47.66 80 THR A O 1
ATOM 641 N N . GLU A 1 81 ? -22.296 9.024 28.857 1.00 48.94 81 GLU A N 1
ATOM 642 C CA . GLU A 1 81 ? -21.624 7.820 28.307 1.00 48.94 81 GLU A CA 1
ATOM 643 C C . GLU A 1 81 ? -22.455 7.095 27.220 1.00 48.94 81 GLU A C 1
ATOM 645 O O . GLU A 1 81 ? -21.902 6.313 26.452 1.00 48.94 81 GLU A O 1
ATOM 650 N N . GLU A 1 82 ? -23.754 7.397 27.110 1.00 50.16 82 GLU A N 1
ATOM 651 C CA . GLU A 1 82 ? -24.686 6.884 26.097 1.00 50.16 82 GLU A CA 1
ATOM 652 C C . GLU A 1 82 ? -24.702 7.708 24.786 1.00 50.16 82 GLU A C 1
ATOM 654 O O . GLU A 1 82 ? -25.262 7.263 23.787 1.00 50.16 82 GLU A O 1
ATOM 659 N N . ASP A 1 83 ? -24.065 8.886 24.761 1.00 49.03 83 ASP A N 1
ATOM 660 C CA . ASP A 1 83 ? -24.129 9.874 23.671 1.00 49.03 83 ASP A CA 1
ATOM 661 C C . ASP A 1 83 ? -22.843 9.958 22.823 1.00 49.03 83 ASP A C 1
ATOM 663 O O . ASP A 1 83 ? -22.730 10.830 21.956 1.00 49.03 83 ASP A O 1
ATOM 667 N N . VAL A 1 84 ? -21.853 9.081 23.038 1.00 50.78 84 VAL A N 1
ATOM 668 C CA . VAL A 1 84 ? -20.786 8.893 22.043 1.00 50.78 84 VAL A CA 1
ATOM 669 C C . VAL A 1 84 ? -21.438 8.130 20.896 1.00 50.78 84 VAL A C 1
ATOM 671 O O . VAL A 1 84 ? -21.724 6.946 21.084 1.00 50.78 84 VAL A O 1
ATOM 674 N N . PRO A 1 85 ? -21.718 8.748 19.728 1.00 47.53 85 PRO A N 1
ATOM 675 C CA . PRO A 1 85 ? -22.198 7.968 18.603 1.00 47.53 85 PRO A CA 1
ATOM 676 C C . PRO A 1 85 ? -21.160 6.877 18.387 1.00 47.53 85 PRO A C 1
ATOM 678 O O . PRO A 1 85 ? -19.969 7.185 18.269 1.00 47.53 85 PRO A O 1
ATOM 681 N N . GLU A 1 86 ? -21.587 5.613 18.397 1.00 49.00 86 GLU A N 1
ATOM 682 C CA . GLU A 1 86 ? -20.769 4.543 17.852 1.00 49.00 86 GLU A CA 1
ATOM 683 C C . GLU A 1 86 ? -20.349 5.033 16.470 1.00 49.00 86 GLU A C 1
ATOM 685 O O . GLU A 1 86 ? -21.162 5.111 15.548 1.00 49.00 86 GLU A O 1
ATOM 690 N N . LEU A 1 87 ? -19.099 5.479 16.348 1.00 52.59 87 LEU A N 1
ATOM 691 C CA . LEU A 1 87 ? -18.501 5.778 15.066 1.00 52.59 87 LEU A CA 1
ATOM 692 C C . LEU A 1 87 ? -18.466 4.426 14.371 1.00 52.59 87 LEU A C 1
ATOM 694 O O . LEU A 1 87 ? -17.553 3.629 14.583 1.00 52.59 87 LEU A O 1
ATOM 698 N N . GLN A 1 88 ? -19.516 4.137 13.607 1.00 58.09 88 GLN A N 1
ATOM 699 C CA . GLN A 1 88 ? -19.552 3.017 12.693 1.00 58.09 88 GLN A CA 1
ATOM 700 C C . GLN A 1 88 ? -18.535 3.347 11.609 1.00 58.09 88 GLN A C 1
ATOM 702 O O . GLN A 1 88 ? -18.839 3.969 10.595 1.00 58.09 88 GLN A O 1
ATOM 707 N N . VAL A 1 89 ? -17.277 3.024 11.898 1.00 73.50 89 VAL A N 1
ATOM 708 C CA . VAL A 1 89 ? -16.187 3.132 10.942 1.00 73.50 89 VAL A CA 1
ATOM 709 C C . VAL A 1 89 ? -16.446 2.051 9.908 1.00 73.50 89 VAL A C 1
ATOM 711 O O . VAL A 1 89 ? -16.204 0.878 10.174 1.00 73.50 89 VAL A O 1
ATOM 714 N N . ASN A 1 90 ? -16.994 2.446 8.764 1.00 86.88 90 ASN A N 1
ATOM 715 C CA . ASN A 1 90 ? -17.088 1.578 7.605 1.00 86.88 90 ASN A CA 1
ATOM 716 C C . ASN A 1 90 ? -15.773 1.679 6.825 1.00 86.88 90 ASN A C 1
ATOM 718 O O . ASN A 1 90 ? -15.260 2.780 6.626 1.00 86.88 90 ASN A O 1
ATOM 722 N N . ILE A 1 91 ? -15.203 0.539 6.445 1.00 94.00 91 ILE A N 1
ATOM 723 C CA . ILE A 1 91 ? -13.989 0.464 5.627 1.00 94.00 91 ILE A CA 1
ATOM 724 C C . ILE A 1 91 ? -14.353 -0.389 4.423 1.00 94.00 91 ILE A C 1
ATOM 726 O O . ILE A 1 91 ? -14.414 -1.607 4.538 1.00 94.00 91 ILE A O 1
ATOM 730 N N . ASP A 1 92 ? -14.587 0.244 3.282 1.00 96.12 92 ASP A N 1
ATOM 731 C CA . ASP A 1 92 ? -14.976 -0.427 2.044 1.00 96.12 92 ASP A CA 1
ATOM 732 C C . ASP A 1 92 ? -13.757 -0.686 1.148 1.00 96.12 92 ASP A C 1
ATOM 734 O O . ASP A 1 92 ? -13.704 -1.685 0.423 1.00 96.12 92 ASP A O 1
ATOM 738 N N . VAL A 1 93 ? -12.750 0.196 1.196 1.00 97.62 93 VAL A N 1
ATOM 739 C CA . VAL A 1 93 ? -11.558 0.132 0.343 1.00 97.62 93 VAL A CA 1
ATOM 740 C C . VAL A 1 93 ? -10.268 0.259 1.151 1.00 97.62 93 VAL A C 1
ATOM 742 O O . VAL A 1 93 ? -9.966 1.286 1.760 1.00 97.62 93 VAL A O 1
ATOM 745 N N . ILE A 1 94 ? -9.438 -0.778 1.060 1.00 98.44 94 ILE A N 1
ATOM 746 C CA . ILE A 1 94 ? -8.107 -0.850 1.662 1.00 98.44 94 ILE A CA 1
ATOM 747 C C . ILE A 1 94 ? -7.055 -0.815 0.554 1.00 98.44 94 ILE A C 1
ATOM 749 O O . ILE A 1 94 ? -7.079 -1.630 -0.368 1.00 98.44 94 ILE A O 1
ATOM 753 N N . VAL A 1 95 ? -6.066 0.068 0.671 1.00 98.69 95 VAL A N 1
ATOM 754 C CA . VAL A 1 95 ? -4.877 0.065 -0.196 1.00 98.69 95 VAL A CA 1
ATOM 755 C C . VAL A 1 95 ? -3.671 -0.380 0.612 1.00 98.69 95 VAL A C 1
ATOM 757 O O . VAL A 1 95 ? -3.366 0.217 1.638 1.00 98.69 95 VAL A O 1
ATOM 760 N N . ALA A 1 96 ? -2.949 -1.403 0.160 1.00 98.31 96 ALA A N 1
ATOM 761 C CA . ALA A 1 96 ? -1.789 -1.916 0.882 1.00 98.31 96 ALA A CA 1
ATOM 762 C C . ALA A 1 96 ? -0.519 -1.928 0.028 1.00 98.31 96 ALA A C 1
ATOM 764 O O . ALA A 1 96 ? -0.481 -2.522 -1.047 1.00 98.31 96 ALA A O 1
ATOM 765 N N . GLY A 1 97 ? 0.541 -1.293 0.529 1.00 97.12 97 GLY A N 1
ATOM 766 C CA . GLY A 1 97 ? 1.847 -1.263 -0.129 1.00 97.12 97 GLY A CA 1
ATOM 767 C C . GLY A 1 97 ? 2.675 -2.509 0.182 1.00 97.12 97 GLY A C 1
ATOM 768 O O . GLY A 1 97 ? 2.955 -2.789 1.350 1.00 97.12 97 GLY A O 1
ATOM 769 N N . ILE A 1 98 ? 3.112 -3.218 -0.859 1.00 94.81 98 ILE A N 1
ATOM 770 C CA . ILE A 1 98 ? 3.892 -4.456 -0.773 1.00 94.81 98 ILE A CA 1
ATOM 771 C C . ILE A 1 98 ? 5.220 -4.269 -1.505 1.00 94.81 98 ILE A C 1
ATOM 773 O O . ILE A 1 98 ? 5.262 -3.747 -2.611 1.00 94.81 98 ILE A O 1
ATOM 777 N N . ASP A 1 99 ? 6.316 -4.714 -0.896 1.00 89.12 99 ASP A N 1
ATOM 778 C CA . ASP A 1 99 ? 7.676 -4.646 -1.455 1.00 89.12 99 ASP A CA 1
ATOM 779 C C . ASP A 1 99 ? 8.386 -6.013 -1.461 1.00 89.12 99 ASP A C 1
ATOM 781 O O . ASP A 1 99 ? 9.599 -6.119 -1.662 1.00 89.12 99 ASP A O 1
ATOM 785 N N . GLY A 1 100 ? 7.637 -7.080 -1.169 1.00 83.50 100 GLY A N 1
ATOM 786 C CA . GLY A 1 100 ? 8.145 -8.448 -1.079 1.00 83.50 100 GLY A CA 1
ATOM 787 C C . GLY A 1 100 ? 9.016 -8.723 0.153 1.00 83.50 100 GLY A C 1
ATOM 788 O O . GLY A 1 100 ? 9.572 -9.814 0.270 1.00 83.50 100 GLY A O 1
ATOM 789 N N . SER A 1 101 ? 9.175 -7.763 1.072 1.00 82.31 101 SER A N 1
ATOM 790 C CA . SER A 1 101 ? 9.984 -7.955 2.282 1.00 82.31 101 SER A CA 1
ATOM 791 C C . SER A 1 101 ? 9.247 -8.781 3.341 1.00 82.31 101 SER A C 1
ATOM 793 O O . SER A 1 101 ? 8.034 -8.966 3.293 1.00 82.31 101 SER A O 1
ATOM 795 N N . LYS A 1 102 ? 9.957 -9.230 4.386 1.00 76.00 102 LYS A N 1
ATOM 796 C CA . LYS A 1 102 ? 9.321 -9.914 5.532 1.00 76.00 102 LYS A CA 1
ATOM 797 C C . LYS A 1 102 ? 8.235 -9.067 6.214 1.00 76.00 102 LYS A C 1
ATOM 799 O O . LYS A 1 102 ? 7.295 -9.626 6.767 1.00 76.00 102 LYS A O 1
ATOM 804 N N . HIS A 1 103 ? 8.343 -7.737 6.175 1.00 79.94 103 HIS A N 1
ATOM 805 C CA . HIS A 1 103 ? 7.316 -6.853 6.737 1.00 79.94 103 HIS A CA 1
ATOM 806 C C . HIS A 1 103 ? 6.046 -6.842 5.871 1.00 79.94 103 HIS A C 1
ATOM 808 O O . HIS A 1 103 ? 4.955 -6.729 6.423 1.00 79.94 103 HIS A O 1
ATOM 814 N N . SER A 1 104 ? 6.165 -7.065 4.554 1.00 80.56 104 SER A N 1
ATOM 815 C CA . SER A 1 104 ? 5.008 -7.222 3.659 1.00 80.56 104 SER A CA 1
ATOM 816 C C . SER A 1 104 ? 4.116 -8.402 4.062 1.00 80.56 104 SER A C 1
ATOM 818 O O . SER A 1 104 ? 2.897 -8.299 3.990 1.00 80.56 104 SER A O 1
ATOM 820 N N . GLN A 1 105 ? 4.691 -9.504 4.559 1.00 83.88 105 GLN A N 1
ATOM 821 C CA . GLN A 1 105 ? 3.895 -10.644 5.042 1.00 83.88 105 GLN A CA 1
ATOM 822 C C . GLN A 1 105 ? 2.983 -10.249 6.205 1.00 83.88 105 GLN A C 1
ATOM 824 O O . GLN A 1 105 ? 1.806 -10.596 6.210 1.00 83.88 105 GLN A O 1
ATOM 829 N N . LYS A 1 106 ? 3.508 -9.474 7.162 1.00 87.62 106 LYS A N 1
ATOM 830 C CA . LYS A 1 106 ? 2.707 -8.977 8.283 1.00 87.62 106 LYS A CA 1
ATOM 831 C C . LYS A 1 106 ? 1.613 -8.033 7.807 1.00 87.62 106 LYS A C 1
ATOM 833 O O . LYS A 1 106 ? 0.479 -8.181 8.241 1.00 87.62 106 LYS A O 1
ATOM 838 N N . VAL A 1 107 ? 1.937 -7.104 6.903 1.00 92.50 107 VAL A N 1
ATOM 839 C CA . VAL A 1 107 ? 0.948 -6.198 6.293 1.00 92.50 107 VAL A CA 1
ATOM 840 C C . VAL A 1 107 ? -0.234 -6.992 5.750 1.00 92.50 107 VAL A C 1
ATOM 842 O O . VAL A 1 107 ? -1.370 -6.695 6.098 1.00 92.50 107 VAL A O 1
ATOM 845 N N . VAL A 1 108 ? 0.026 -8.051 4.983 1.00 92.12 108 VAL A N 1
ATOM 846 C CA . VAL A 1 108 ? -1.033 -8.872 4.383 1.00 92.12 108 VAL A CA 1
ATOM 847 C C . VAL A 1 108 ? -1.877 -9.599 5.429 1.00 92.12 108 VAL A C 1
ATOM 849 O O . VAL A 1 108 ? -3.086 -9.693 5.255 1.00 92.12 108 VAL A O 1
ATOM 852 N N . THR A 1 109 ? -1.293 -10.054 6.541 1.00 90.56 109 THR A N 1
ATOM 853 C CA . THR A 1 109 ? -2.070 -10.627 7.655 1.00 90.56 109 THR A CA 1
ATOM 854 C C . THR A 1 109 ? -3.038 -9.613 8.268 1.00 90.56 109 THR A C 1
ATOM 856 O O . THR A 1 109 ? -4.203 -9.940 8.466 1.00 90.56 109 THR A O 1
ATOM 859 N N . TYR A 1 110 ? -2.588 -8.382 8.533 1.00 91.50 110 TYR A N 1
ATOM 860 C CA . TYR A 1 110 ? -3.463 -7.329 9.069 1.00 91.50 110 TYR A CA 1
ATOM 861 C C . TYR A 1 110 ? -4.536 -6.907 8.063 1.00 91.50 110 TYR A C 1
ATOM 863 O O . TYR A 1 110 ? -5.686 -6.708 8.436 1.00 91.50 110 TYR A O 1
ATOM 871 N N . VAL A 1 111 ? -4.169 -6.802 6.785 1.00 95.25 111 VAL A N 1
ATOM 872 C CA . VAL A 1 111 ? -5.106 -6.488 5.701 1.00 95.25 111 VAL A CA 1
ATOM 873 C C . VAL A 1 111 ? -6.177 -7.568 5.573 1.00 95.25 111 VAL A C 1
ATOM 875 O O . VAL A 1 111 ? -7.336 -7.226 5.382 1.00 95.25 111 VAL A O 1
ATOM 878 N N . ALA A 1 112 ? -5.822 -8.849 5.716 1.00 92.19 112 ALA A N 1
ATOM 879 C CA . ALA A 1 112 ? -6.785 -9.946 5.677 1.00 92.19 112 ALA A CA 1
ATOM 880 C C . ALA A 1 112 ? -7.818 -9.848 6.812 1.00 92.19 112 ALA A C 1
ATOM 882 O O . ALA A 1 112 ? -9.011 -9.972 6.553 1.00 92.19 112 ALA A O 1
ATOM 883 N N . ASP A 1 113 ? -7.368 -9.596 8.047 1.00 91.31 113 ASP A N 1
ATOM 884 C CA . ASP A 1 113 ? -8.256 -9.430 9.209 1.00 91.31 113 ASP A CA 1
ATOM 885 C C . ASP A 1 113 ? -9.188 -8.224 9.037 1.00 91.31 113 ASP A C 1
ATOM 887 O O . ASP A 1 113 ? -10.400 -8.330 9.235 1.00 91.31 113 ASP A O 1
ATOM 891 N N . LEU A 1 114 ? -8.631 -7.093 8.591 1.00 91.75 114 LEU A N 1
ATOM 892 C CA . LEU A 1 114 ? -9.395 -5.871 8.372 1.00 91.75 114 LEU A CA 1
ATOM 893 C C . LEU A 1 114 ? -10.433 -6.053 7.262 1.00 91.75 114 LEU A C 1
ATOM 895 O O . LEU A 1 114 ? -11.606 -5.756 7.460 1.00 91.75 114 LEU A O 1
ATOM 899 N N . ALA A 1 115 ? -10.018 -6.598 6.119 1.00 94.06 115 ALA A N 1
ATOM 900 C CA . ALA A 1 115 ? -10.913 -6.839 4.999 1.00 94.06 115 ALA A CA 1
ATOM 901 C C . ALA A 1 115 ? -12.027 -7.824 5.359 1.00 94.06 115 ALA A C 1
ATOM 903 O O . ALA A 1 115 ? -13.170 -7.604 4.984 1.00 94.06 115 ALA A O 1
ATOM 904 N N . HIS A 1 116 ? -11.728 -8.872 6.131 1.00 88.44 116 HIS A N 1
ATOM 905 C CA . HIS A 1 116 ? -12.745 -9.822 6.573 1.00 88.44 116 HIS A CA 1
ATOM 906 C C . HIS A 1 116 ? -13.768 -9.188 7.524 1.00 88.44 116 HIS A C 1
ATOM 908 O O . HIS A 1 116 ? -14.960 -9.461 7.414 1.00 88.44 116 HIS A O 1
ATOM 914 N N . ARG A 1 117 ? -13.319 -8.331 8.450 1.00 89.62 117 ARG A N 1
ATOM 915 C CA . ARG A 1 117 ? -14.201 -7.663 9.418 1.00 89.62 117 ARG A CA 1
ATOM 916 C C . ARG A 1 117 ? -15.180 -6.694 8.757 1.00 89.62 117 ARG A C 1
ATOM 918 O O . ARG A 1 117 ? -16.304 -6.574 9.236 1.00 89.62 117 ARG A O 1
ATOM 925 N N . TYR A 1 118 ? -14.736 -6.000 7.715 1.00 91.56 118 TYR A N 1
ATOM 926 C CA . TYR A 1 118 ? -15.499 -4.927 7.076 1.00 91.56 118 TYR A CA 1
ATOM 927 C C . TYR A 1 118 ? -16.036 -5.289 5.682 1.00 91.56 118 TYR A C 1
ATOM 929 O O . TYR A 1 118 ? -16.624 -4.439 5.032 1.00 91.56 118 TYR A O 1
ATOM 937 N N . ASP A 1 119 ? -15.843 -6.532 5.222 1.00 91.88 119 ASP A N 1
ATOM 938 C CA . ASP A 1 119 ? -16.124 -6.965 3.838 1.00 91.88 119 ASP A CA 1
ATOM 939 C C . ASP A 1 119 ? -15.471 -6.049 2.777 1.00 91.88 119 ASP A C 1
ATOM 941 O O . A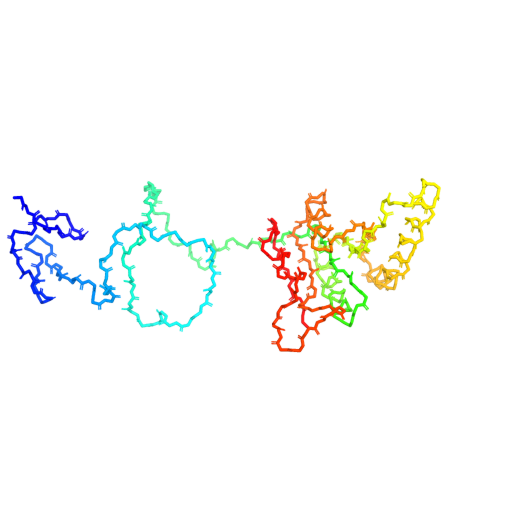SP A 1 119 ? -16.021 -5.758 1.714 1.00 91.88 119 ASP A O 1
ATOM 945 N N . ALA A 1 120 ? -14.264 -5.568 3.086 1.00 95.75 120 ALA A N 1
ATOM 946 C CA . ALA A 1 120 ? -13.585 -4.544 2.304 1.00 95.75 120 ALA A CA 1
ATOM 947 C C . ALA A 1 120 ? -12.873 -5.125 1.075 1.00 95.75 120 ALA A C 1
ATOM 949 O O . ALA A 1 120 ? -12.264 -6.203 1.116 1.00 95.75 120 ALA A O 1
ATOM 950 N N . ARG A 1 121 ? -12.830 -4.345 -0.006 1.00 98.19 121 ARG A N 1
ATOM 951 C CA . ARG A 1 121 ? -11.966 -4.617 -1.157 1.00 98.19 121 ARG A CA 1
ATOM 952 C C . ARG A 1 121 ? -10.540 -4.158 -0.883 1.00 98.19 121 ARG A C 1
ATOM 954 O O . ARG A 1 121 ? -10.304 -3.062 -0.385 1.00 98.19 121 ARG A O 1
ATOM 961 N N . VAL A 1 122 ? -9.576 -4.973 -1.296 1.00 98.56 122 VAL A N 1
ATOM 962 C CA . VAL A 1 122 ? -8.147 -4.707 -1.138 1.00 98.56 122 VAL A CA 1
ATOM 963 C C . VAL A 1 122 ? -7.486 -4.436 -2.487 1.00 98.56 122 VAL A C 1
ATOM 965 O O . VAL A 1 122 ? -7.592 -5.239 -3.409 1.00 98.56 122 VAL A O 1
ATOM 968 N N . TYR A 1 123 ? -6.704 -3.364 -2.569 1.00 98.69 123 TYR A N 1
ATOM 969 C CA . TYR A 1 123 ? -5.750 -3.139 -3.653 1.00 98.69 123 TYR A CA 1
ATOM 970 C C . TYR A 1 123 ? -4.327 -3.348 -3.135 1.00 98.69 123 TYR A C 1
ATOM 972 O O . TYR A 1 123 ? -3.859 -2.605 -2.268 1.00 98.69 123 TYR A O 1
ATOM 980 N N . LEU A 1 124 ? -3.628 -4.362 -3.653 1.00 98.38 124 LEU A N 1
ATOM 981 C CA . LEU A 1 124 ? -2.219 -4.594 -3.328 1.00 98.38 124 LEU A CA 1
ATOM 982 C C . LEU A 1 124 ? -1.332 -3.855 -4.321 1.00 98.38 124 LEU A C 1
ATOM 984 O O . LEU A 1 124 ? -1.308 -4.197 -5.497 1.00 98.38 124 LEU A O 1
ATOM 988 N N . VAL A 1 125 ? -0.568 -2.882 -3.836 1.00 98.44 125 VAL A N 1
ATOM 989 C CA . VAL A 1 125 ? 0.245 -2.000 -4.672 1.00 98.44 125 VAL A CA 1
ATOM 990 C C . VAL A 1 125 ? 1.713 -2.391 -4.587 1.00 98.44 125 VAL A C 1
ATOM 992 O O . VAL A 1 125 ? 2.307 -2.376 -3.507 1.00 98.44 125 VAL A O 1
ATOM 995 N N . TYR A 1 126 ? 2.313 -2.670 -5.741 1.00 97.50 126 TYR A N 1
ATOM 996 C CA . TYR A 1 126 ? 3.758 -2.767 -5.919 1.00 97.50 126 TYR A CA 1
ATOM 997 C C . TYR A 1 126 ? 4.228 -1.687 -6.894 1.00 97.50 126 TYR A C 1
ATOM 999 O O . TYR A 1 126 ? 3.585 -1.430 -7.911 1.00 97.50 126 TYR A O 1
ATOM 1007 N N . ALA A 1 127 ? 5.366 -1.064 -6.592 1.00 95.62 127 ALA A N 1
ATOM 1008 C CA . ALA A 1 127 ? 5.966 -0.065 -7.463 1.00 95.62 127 ALA A CA 1
ATOM 1009 C C . ALA A 1 127 ? 7.355 -0.507 -7.921 1.00 95.62 127 ALA A C 1
ATOM 1011 O O . ALA A 1 127 ? 8.228 -0.757 -7.085 1.00 95.62 127 ALA A O 1
ATOM 1012 N N . HIS A 1 128 ? 7.560 -0.577 -9.235 1.00 92.75 128 HIS A N 1
ATOM 1013 C CA . HIS A 1 128 ? 8.871 -0.844 -9.818 1.00 92.75 128 HIS A CA 1
ATOM 1014 C C . HIS A 1 128 ? 9.604 0.459 -10.149 1.00 92.75 128 HIS A C 1
ATOM 1016 O O . HIS A 1 128 ? 9.018 1.541 -10.240 1.00 92.75 128 HIS A O 1
ATOM 1022 N N . HIS A 1 129 ? 10.920 0.361 -10.323 1.00 87.19 129 HIS A N 1
ATOM 1023 C CA . HIS A 1 129 ? 11.734 1.520 -10.665 1.00 87.19 129 HIS A CA 1
ATOM 1024 C C . HIS A 1 129 ? 11.384 2.071 -12.058 1.00 87.19 129 HIS A C 1
ATOM 1026 O O . HIS A 1 129 ? 11.028 1.283 -12.938 1.00 87.19 129 HIS A O 1
ATOM 1032 N N . PRO A 1 130 ? 11.507 3.401 -12.261 1.00 84.25 130 PRO A N 1
ATOM 1033 C CA . PRO A 1 130 ? 11.329 4.016 -13.568 1.00 84.25 130 PRO A CA 1
ATOM 1034 C C . PRO A 1 130 ? 12.196 3.368 -14.633 1.00 84.25 130 PRO A C 1
ATOM 1036 O O . PRO A 1 130 ? 13.384 3.114 -14.398 1.00 84.25 130 PRO A O 1
ATOM 1039 N N . ILE A 1 131 ? 11.611 3.144 -15.803 1.00 84.69 131 ILE A N 1
ATOM 1040 C CA . ILE A 1 131 ? 12.333 2.555 -16.921 1.00 84.69 131 ILE A CA 1
ATOM 1041 C C . ILE A 1 131 ? 13.067 3.678 -17.655 1.00 84.69 131 ILE A C 1
ATOM 1043 O O . ILE A 1 131 ? 12.482 4.729 -17.925 1.00 84.69 131 ILE A O 1
ATOM 1047 N N . PRO A 1 132 ? 14.362 3.508 -17.966 1.00 81.44 132 PRO A N 1
ATOM 1048 C CA . PRO A 1 132 ? 15.118 4.535 -18.658 1.00 81.44 132 PRO A CA 1
ATOM 1049 C C . PRO A 1 132 ? 14.491 4.984 -19.981 1.00 81.44 132 PRO A C 1
ATOM 1051 O O . PRO A 1 132 ? 14.344 4.200 -20.916 1.00 81.44 132 PRO A O 1
ATOM 1054 N N . THR A 1 133 ? 14.195 6.278 -20.090 1.00 78.88 133 THR A N 1
ATOM 1055 C CA . THR A 1 133 ? 13.509 6.869 -21.252 1.00 78.88 133 THR A CA 1
ATOM 1056 C C . THR A 1 133 ? 14.386 7.006 -22.497 1.00 78.88 133 THR A C 1
ATOM 1058 O O . THR A 1 133 ? 13.886 7.355 -23.559 1.00 78.88 133 THR A O 1
ATOM 1061 N N . TRP A 1 134 ? 15.692 6.740 -22.392 1.00 80.12 134 TRP A N 1
ATOM 1062 C CA . TRP A 1 134 ? 16.613 6.720 -23.535 1.00 80.12 134 TRP A CA 1
ATOM 1063 C C . TRP A 1 134 ? 16.595 5.392 -24.311 1.00 80.12 134 TRP A C 1
ATOM 1065 O O . TRP A 1 134 ? 17.353 5.233 -25.268 1.00 80.12 134 TRP A O 1
ATOM 1075 N N . LEU A 1 135 ? 15.774 4.422 -23.894 1.00 78.81 135 LEU A N 1
ATOM 1076 C CA . LEU A 1 135 ? 15.486 3.221 -24.675 1.00 78.81 135 LEU A CA 1
ATOM 1077 C C . LEU A 1 135 ? 14.613 3.585 -25.885 1.00 78.81 135 LEU A C 1
ATOM 1079 O O . LEU A 1 135 ? 13.751 4.453 -25.794 1.00 78.81 135 LEU A O 1
ATOM 1083 N N . GLY A 1 136 ? 14.820 2.916 -27.022 1.00 84.19 136 GLY A N 1
ATOM 1084 C CA . GLY A 1 136 ? 13.915 3.061 -28.168 1.00 84.19 136 GLY A CA 1
ATOM 1085 C C . GLY A 1 136 ? 12.537 2.458 -27.875 1.00 84.19 136 GLY A C 1
ATOM 1086 O O . GLY A 1 136 ? 12.443 1.512 -27.097 1.00 84.19 136 GLY A O 1
ATOM 1087 N N . ASP A 1 137 ? 11.487 2.949 -28.539 1.00 84.75 137 ASP A N 1
ATOM 1088 C CA . ASP A 1 137 ? 10.079 2.643 -28.220 1.00 84.75 137 ASP A CA 1
ATOM 1089 C C . ASP A 1 137 ? 9.779 1.143 -28.036 1.00 84.75 137 ASP A C 1
ATOM 1091 O O . ASP A 1 137 ? 9.212 0.738 -27.025 1.00 84.75 137 ASP A O 1
ATOM 1095 N N . LYS A 1 138 ? 10.234 0.287 -28.964 1.00 85.19 138 LYS A N 1
ATOM 1096 C CA . LYS A 1 138 ? 10.018 -1.173 -28.877 1.00 85.19 138 LYS A CA 1
ATOM 1097 C C . LYS A 1 138 ? 10.681 -1.812 -27.658 1.00 85.19 138 LYS A C 1
ATOM 1099 O O . LYS A 1 138 ? 10.167 -2.776 -27.099 1.00 85.19 138 LYS A O 1
ATOM 1104 N N . GLU A 1 139 ? 11.852 -1.312 -27.289 1.00 86.19 139 GLU A N 1
ATOM 1105 C CA . GLU A 1 139 ? 12.603 -1.823 -26.149 1.00 86.19 139 GLU A CA 1
ATOM 1106 C C . GLU A 1 139 ? 11.999 -1.318 -24.835 1.00 86.19 139 GLU A C 1
ATOM 1108 O O . GLU A 1 139 ? 11.898 -2.079 -23.877 1.00 86.19 139 GLU A O 1
ATOM 1113 N N . LEU A 1 140 ? 11.520 -0.070 -24.816 1.00 85.56 140 LEU A N 1
ATOM 1114 C CA . LEU A 1 140 ? 10.772 0.492 -23.697 1.00 85.56 140 LEU A CA 1
ATOM 1115 C C . LEU A 1 140 ? 9.504 -0.326 -23.407 1.00 85.56 140 LEU A C 1
ATOM 1117 O O . LEU A 1 140 ? 9.298 -0.736 -22.268 1.00 85.56 140 LEU A O 1
ATOM 1121 N N . GLU A 1 141 ? 8.696 -0.625 -24.430 1.00 86.19 141 GLU A N 1
ATOM 1122 C CA . GLU A 1 141 ? 7.490 -1.456 -24.290 1.00 86.19 141 GLU A CA 1
ATOM 1123 C C . GLU A 1 141 ? 7.810 -2.859 -23.756 1.00 86.19 141 GLU A C 1
ATOM 1125 O O . GLU A 1 141 ? 7.135 -3.352 -22.849 1.00 86.19 141 GLU A O 1
ATOM 1130 N N . ARG A 1 142 ? 8.867 -3.496 -24.281 1.00 90.38 142 ARG A N 1
ATOM 1131 C CA . ARG A 1 142 ? 9.312 -4.823 -23.834 1.00 90.38 142 ARG A CA 1
ATOM 1132 C C . ARG A 1 142 ? 9.705 -4.810 -22.357 1.00 90.38 142 ARG A C 1
ATOM 1134 O O . ARG A 1 142 ? 9.219 -5.637 -21.587 1.00 90.38 142 ARG A O 1
ATOM 1141 N N . VAL A 1 143 ? 10.560 -3.868 -21.956 1.00 89.12 143 VAL A N 1
ATOM 1142 C CA . VAL A 1 143 ? 11.036 -3.753 -20.569 1.00 89.12 143 VAL A CA 1
ATOM 1143 C C . VAL A 1 143 ? 9.883 -3.406 -19.626 1.00 89.12 143 VAL A C 1
ATOM 1145 O O . VAL A 1 143 ? 9.797 -3.984 -18.543 1.00 89.12 143 VAL A O 1
ATOM 1148 N N . ALA A 1 144 ? 8.953 -2.543 -20.045 1.00 87.69 144 ALA A N 1
ATOM 1149 C CA . ALA A 1 144 ? 7.758 -2.218 -19.269 1.00 87.69 144 ALA A CA 1
ATOM 1150 C C . ALA A 1 144 ? 6.880 -3.443 -19.021 1.00 87.69 144 ALA A C 1
ATOM 1152 O O . ALA A 1 144 ? 6.512 -3.714 -17.877 1.00 87.69 144 ALA A O 1
ATOM 1153 N N . GLY A 1 145 ? 6.624 -4.242 -20.059 1.00 91.56 145 GLY A N 1
ATOM 1154 C CA . GLY A 1 145 ? 5.910 -5.508 -19.910 1.00 91.56 145 GLY A CA 1
ATOM 1155 C C . GLY A 1 145 ? 6.602 -6.468 -18.935 1.00 91.56 145 GLY A C 1
ATOM 1156 O O . GLY A 1 145 ? 5.942 -7.096 -18.108 1.00 91.56 145 GLY A O 1
ATOM 1157 N N . GLU A 1 146 ? 7.933 -6.553 -18.979 1.00 93.25 146 GLU A N 1
ATOM 1158 C CA . GLU A 1 146 ? 8.723 -7.419 -18.095 1.00 93.25 146 GLU A CA 1
ATOM 1159 C C . GLU A 1 146 ? 8.743 -6.959 -16.633 1.00 93.25 146 GLU A C 1
ATOM 1161 O O . GLU A 1 146 ? 8.739 -7.800 -15.730 1.00 93.25 146 GLU A O 1
ATOM 1166 N N . GLU A 1 147 ? 8.793 -5.653 -16.369 1.00 92.81 147 GLU A N 1
ATOM 1167 C CA . GLU A 1 147 ? 8.693 -5.113 -15.005 1.00 92.81 147 GLU A CA 1
ATOM 1168 C C . GLU A 1 147 ? 7.287 -5.320 -14.432 1.00 92.81 147 GLU A C 1
ATOM 1170 O O . GLU A 1 147 ? 7.145 -5.774 -13.293 1.00 92.81 147 GLU A O 1
ATOM 1175 N N . VAL A 1 148 ? 6.241 -5.102 -15.239 1.00 93.00 148 VAL A N 1
ATOM 1176 C CA . VAL A 1 148 ? 4.855 -5.378 -14.834 1.00 93.00 148 VAL A CA 1
ATOM 1177 C C . VAL A 1 148 ? 4.665 -6.863 -14.523 1.00 93.00 148 VAL A C 1
ATOM 1179 O O . VAL A 1 148 ? 4.132 -7.208 -13.466 1.00 93.00 148 VAL A O 1
ATOM 1182 N N . ALA A 1 149 ? 5.154 -7.758 -15.387 1.00 95.00 149 ALA A N 1
ATOM 1183 C CA . ALA A 1 149 ? 5.086 -9.201 -15.163 1.00 95.00 149 ALA A CA 1
ATOM 1184 C C . ALA A 1 149 ? 5.824 -9.623 -13.881 1.00 95.00 149 ALA A C 1
ATOM 1186 O O . ALA A 1 149 ? 5.297 -10.412 -13.093 1.00 95.00 149 ALA A O 1
ATOM 1187 N N . ARG A 1 150 ? 7.014 -9.063 -13.624 1.00 95.00 150 ARG A N 1
ATOM 1188 C CA . ARG A 1 150 ? 7.769 -9.312 -12.385 1.00 95.00 150 ARG A CA 1
ATOM 1189 C C . ARG A 1 150 ? 7.036 -8.810 -11.145 1.00 95.00 150 ARG A C 1
ATOM 1191 O O . ARG A 1 150 ? 6.975 -9.535 -10.152 1.00 95.00 150 ARG A O 1
ATOM 1198 N N . GLY A 1 151 ? 6.453 -7.616 -11.199 1.00 95.00 151 GLY A N 1
ATOM 1199 C CA . GLY A 1 151 ? 5.634 -7.081 -10.112 1.00 95.00 151 GLY A CA 1
ATOM 1200 C C . GLY A 1 151 ? 4.417 -7.959 -9.820 1.00 95.00 151 GLY A C 1
ATOM 1201 O O . GLY A 1 151 ? 4.150 -8.286 -8.664 1.00 95.00 151 GLY A O 1
ATOM 1202 N N . MET A 1 152 ? 3.732 -8.431 -10.864 1.00 96.81 152 MET A N 1
ATOM 1203 C CA . MET A 1 152 ? 2.603 -9.355 -10.725 1.00 96.81 152 MET A CA 1
ATOM 1204 C C . MET A 1 152 ? 3.029 -10.685 -10.096 1.00 96.81 152 MET A C 1
ATOM 1206 O O . MET A 1 152 ? 2.358 -11.174 -9.188 1.00 96.81 152 MET A O 1
ATOM 1210 N N . MET A 1 153 ? 4.170 -11.247 -10.508 1.00 96.88 153 MET A N 1
ATOM 1211 C CA . MET A 1 153 ? 4.731 -12.449 -9.882 1.00 96.88 153 MET A CA 1
ATOM 1212 C C . MET A 1 153 ? 5.070 -12.241 -8.400 1.00 96.88 153 MET A C 1
ATOM 1214 O O . MET A 1 153 ? 4.878 -13.152 -7.597 1.00 96.88 153 MET A O 1
ATOM 1218 N N . LEU A 1 154 ? 5.556 -11.054 -8.024 1.00 95.00 154 LEU A N 1
ATOM 1219 C CA . LEU A 1 154 ? 5.835 -10.707 -6.629 1.00 95.00 154 LEU A CA 1
ATOM 1220 C C . LEU A 1 154 ? 4.549 -10.622 -5.797 1.00 95.00 154 LEU A C 1
ATOM 1222 O O . LEU A 1 154 ? 4.537 -11.073 -4.651 1.00 95.00 154 LEU A O 1
ATOM 1226 N N . LEU A 1 155 ? 3.475 -10.059 -6.359 1.00 96.62 155 LEU A N 1
ATOM 1227 C CA . LEU A 1 155 ? 2.185 -9.915 -5.680 1.00 96.62 155 LEU A CA 1
ATOM 1228 C C . LEU A 1 155 ? 1.386 -11.224 -5.605 1.00 96.62 155 LEU A C 1
ATOM 1230 O O . LEU A 1 155 ? 0.655 -11.424 -4.634 1.00 96.62 155 LEU A O 1
ATOM 1234 N N . ALA A 1 156 ? 1.548 -12.122 -6.580 1.00 96.94 156 ALA A N 1
ATOM 1235 C CA . ALA A 1 156 ? 0.812 -13.383 -6.700 1.00 96.94 156 ALA A CA 1
ATOM 1236 C C . ALA A 1 156 ? 0.649 -14.175 -5.382 1.00 96.94 156 ALA A C 1
ATOM 1238 O O . ALA A 1 156 ? -0.493 -14.453 -5.013 1.00 96.94 156 ALA A O 1
ATOM 1239 N N . PRO A 1 157 ? 1.709 -14.480 -4.601 1.00 95.00 157 PRO A N 1
ATOM 1240 C CA . PRO A 1 157 ? 1.550 -15.241 -3.359 1.00 95.00 157 PRO A CA 1
ATOM 1241 C C . PRO A 1 157 ? 0.667 -14.544 -2.310 1.00 95.00 157 PRO A C 1
ATOM 1243 O O . PRO A 1 157 ? -0.004 -15.219 -1.528 1.00 95.00 157 PRO A O 1
ATOM 1246 N N . TYR A 1 158 ? 0.651 -13.209 -2.282 1.00 94.81 158 TYR A N 1
ATOM 1247 C CA . TYR A 1 158 ? -0.169 -12.427 -1.354 1.00 94.81 158 TYR A CA 1
ATOM 1248 C C . TYR A 1 158 ? -1.623 -12.340 -1.818 1.00 94.81 158 TYR A C 1
ATOM 1250 O O . TYR A 1 158 ? -2.536 -12.469 -1.004 1.00 94.81 158 TYR A O 1
ATOM 1258 N N . VAL A 1 159 ? -1.835 -12.187 -3.128 1.00 96.25 159 VAL A N 1
ATOM 1259 C CA . VAL A 1 159 ? -3.162 -12.254 -3.753 1.00 96.25 159 VAL A CA 1
ATOM 1260 C C . VAL A 1 159 ? -3.803 -13.613 -3.476 1.00 96.25 159 VAL A C 1
ATOM 1262 O O . VAL A 1 159 ? -4.935 -13.672 -3.003 1.00 96.25 159 VAL A O 1
ATOM 1265 N N . ASP A 1 160 ? -3.070 -14.708 -3.685 1.00 95.62 160 ASP A N 1
ATOM 1266 C CA . ASP A 1 160 ? -3.563 -16.065 -3.427 1.00 95.62 160 ASP A CA 1
ATOM 1267 C C . ASP A 1 160 ? -3.868 -16.311 -1.946 1.00 95.62 160 ASP A C 1
ATOM 1269 O O . ASP A 1 160 ? -4.768 -17.082 -1.605 1.00 95.62 160 ASP A O 1
ATOM 1273 N N . LEU A 1 161 ? -3.108 -15.693 -1.040 1.00 92.44 161 LEU A N 1
ATOM 1274 C CA . LEU A 1 161 ? -3.378 -15.752 0.395 1.00 92.44 161 LEU A CA 1
ATOM 1275 C C . LEU A 1 161 ? -4.699 -15.046 0.726 1.00 92.44 161 LEU A C 1
ATOM 1277 O O . LEU A 1 161 ? -5.560 -15.653 1.360 1.00 92.44 161 LEU A O 1
ATOM 1281 N N . LEU A 1 162 ? -4.887 -13.811 0.255 1.00 92.38 162 LEU A N 1
ATOM 1282 C CA . LEU A 1 162 ? -6.099 -13.027 0.511 1.00 92.38 162 LEU A CA 1
ATOM 1283 C C . LEU A 1 162 ? -7.344 -13.662 -0.121 1.00 92.38 162 LEU A C 1
ATOM 1285 O O . LEU A 1 162 ? -8.367 -13.801 0.546 1.00 92.38 162 LEU A O 1
ATOM 1289 N N . ARG A 1 163 ? -7.247 -14.153 -1.362 1.00 94.56 163 ARG A N 1
ATOM 1290 C CA . ARG A 1 163 ? -8.361 -14.850 -2.028 1.00 94.56 163 ARG A CA 1
ATOM 1291 C C . ARG A 1 163 ? -8.782 -16.115 -1.290 1.00 94.56 163 ARG A C 1
ATOM 1293 O O . ARG A 1 163 ? -9.974 -16.372 -1.157 1.00 94.56 163 ARG A O 1
ATOM 1300 N N . ARG A 1 164 ? -7.828 -16.895 -0.764 1.00 91.88 164 ARG A N 1
ATOM 1301 C CA . ARG A 1 164 ? -8.137 -18.073 0.070 1.00 91.88 164 ARG A CA 1
ATOM 1302 C C . ARG A 1 164 ? -8.807 -17.708 1.393 1.00 91.88 164 ARG A C 1
ATOM 1304 O O . ARG A 1 164 ? -9.537 -18.533 1.929 1.00 91.88 164 ARG A O 1
ATOM 1311 N N . ALA A 1 165 ? -8.587 -16.493 1.889 1.00 87.94 165 ALA A N 1
ATOM 1312 C CA . ALA A 1 165 ? -9.289 -15.939 3.042 1.00 87.94 165 ALA A CA 1
ATOM 1313 C C . ALA A 1 165 ? -10.657 -15.315 2.683 1.00 87.94 165 ALA A C 1
ATOM 1315 O O . ALA A 1 165 ? -11.302 -14.736 3.551 1.00 87.94 165 ALA A O 1
ATOM 1316 N N . GLY A 1 166 ? -11.109 -15.423 1.426 1.00 90.81 166 GLY A N 1
ATOM 1317 C CA . GLY A 1 166 ? -12.389 -14.875 0.968 1.00 90.81 166 GLY A CA 1
ATOM 1318 C C . GLY A 1 166 ? -12.374 -13.371 0.682 1.00 90.81 166 GLY A C 1
ATOM 1319 O O . GLY A 1 166 ? -13.432 -12.787 0.487 1.00 90.81 166 GLY A O 1
ATOM 1320 N N . VAL A 1 167 ? -11.199 -12.738 0.640 1.00 94.75 167 VAL A N 1
ATOM 1321 C CA . VAL A 1 167 ? -11.066 -11.291 0.430 1.00 94.75 167 VAL A CA 1
ATOM 1322 C C . VAL A 1 167 ? -11.086 -10.948 -1.062 1.00 94.75 167 VAL A C 1
ATOM 1324 O O . VAL A 1 167 ? -10.376 -11.565 -1.865 1.00 94.75 167 VAL A O 1
ATOM 1327 N N . GLN A 1 168 ? -11.855 -9.918 -1.434 1.00 95.31 168 GLN A N 1
ATOM 1328 C CA . GLN A 1 168 ? -11.793 -9.310 -2.765 1.00 95.31 168 GLN A CA 1
ATOM 1329 C C . GLN A 1 168 ? -10.473 -8.547 -2.904 1.00 95.31 168 GLN A C 1
ATOM 1331 O O . GLN A 1 168 ? -10.250 -7.569 -2.195 1.00 95.31 168 GLN A O 1
ATOM 1336 N N . VAL A 1 169 ? -9.592 -8.990 -3.803 1.00 97.88 169 VAL A N 1
ATOM 1337 C CA . VAL A 1 169 ? -8.264 -8.387 -3.968 1.00 97.88 169 VAL A CA 1
ATOM 1338 C C . VAL A 1 169 ? -7.870 -8.203 -5.430 1.00 97.88 169 VAL A C 1
ATOM 1340 O O . VAL A 1 169 ? -7.915 -9.151 -6.226 1.00 97.88 169 VAL A O 1
ATOM 1343 N N . ASP A 1 170 ? -7.393 -6.995 -5.727 1.00 97.88 170 ASP A N 1
ATOM 1344 C CA . ASP A 1 170 ? -6.878 -6.572 -7.024 1.00 97.88 170 ASP A CA 1
ATOM 1345 C C . ASP A 1 170 ? -5.395 -6.154 -6.904 1.00 97.88 170 ASP A C 1
ATOM 1347 O O . ASP A 1 170 ? -5.053 -5.289 -6.091 1.00 97.88 170 ASP A O 1
ATOM 1351 N N . PRO A 1 171 ? -4.472 -6.776 -7.662 1.00 97.88 171 PRO A N 1
ATOM 1352 C CA . PRO A 1 171 ? -3.079 -6.346 -7.707 1.00 97.88 171 PRO A CA 1
ATOM 1353 C C . PRO A 1 171 ? -2.899 -5.131 -8.626 1.00 97.88 171 PRO A C 1
ATOM 1355 O O . PRO A 1 171 ? -3.403 -5.101 -9.746 1.00 97.88 171 PRO A O 1
ATOM 1358 N N . GLU A 1 172 ? -2.108 -4.166 -8.173 1.00 97.69 172 GLU A N 1
ATOM 1359 C CA . GLU A 1 172 ? -1.774 -2.928 -8.874 1.00 97.69 172 GLU A CA 1
ATOM 1360 C C . GLU A 1 172 ? -0.247 -2.816 -8.971 1.00 97.69 172 GLU A C 1
ATOM 1362 O O . GLU A 1 172 ? 0.456 -2.724 -7.960 1.00 97.69 172 GLU A O 1
ATOM 1367 N N . VAL A 1 173 ? 0.284 -2.834 -10.196 1.00 96.75 173 VAL A N 1
ATOM 1368 C CA . VAL A 1 173 ? 1.720 -2.677 -10.462 1.00 96.75 173 VAL A CA 1
ATOM 1369 C C . VAL A 1 173 ? 1.938 -1.370 -11.202 1.00 96.75 173 VAL A C 1
ATOM 1371 O O . VAL A 1 173 ? 1.434 -1.193 -12.308 1.00 96.75 173 VAL A O 1
ATOM 1374 N N . LEU A 1 174 ? 2.677 -0.453 -10.580 1.00 95.00 174 LEU A N 1
ATOM 1375 C CA . LEU A 1 174 ? 2.900 0.886 -11.113 1.00 95.00 174 LEU A CA 1
ATOM 1376 C C . LEU A 1 174 ? 4.388 1.184 -11.269 1.00 95.00 174 LEU A C 1
ATOM 1378 O O . LEU A 1 174 ? 5.225 0.744 -10.482 1.00 95.00 174 LEU A O 1
ATOM 1382 N N . GLU A 1 175 ? 4.704 2.019 -12.249 1.00 93.38 175 GLU A N 1
ATOM 1383 C CA . GLU A 1 175 ? 6.035 2.587 -12.382 1.00 93.38 175 GLU A CA 1
ATOM 1384 C C . GLU A 1 175 ? 6.214 3.787 -11.441 1.00 93.38 175 GLU A C 1
ATOM 1386 O O . GLU A 1 175 ? 5.364 4.678 -11.353 1.00 93.38 175 GLU A O 1
ATOM 1391 N N . GLY A 1 176 ? 7.368 3.852 -10.775 1.00 92.94 176 GLY A N 1
ATOM 1392 C CA . GLY A 1 176 ? 7.838 5.049 -10.091 1.00 92.94 176 GLY A CA 1
ATOM 1393 C C . GLY A 1 176 ? 8.057 4.879 -8.588 1.00 92.94 176 GLY A C 1
ATOM 1394 O O . GLY A 1 176 ? 8.165 3.770 -8.069 1.00 92.94 176 GLY A O 1
ATOM 1395 N N . PRO A 1 177 ? 8.187 5.993 -7.844 1.00 93.38 177 PRO A N 1
ATOM 1396 C CA . PRO A 1 177 ? 8.424 5.931 -6.408 1.00 93.38 177 PRO A CA 1
ATOM 1397 C C . PRO A 1 177 ? 7.243 5.289 -5.668 1.00 93.38 177 PRO A C 1
ATOM 1399 O O . PRO A 1 177 ? 6.119 5.785 -5.758 1.00 93.38 177 PRO A O 1
ATOM 1402 N N . ALA A 1 178 ? 7.515 4.266 -4.852 1.00 94.69 178 ALA A N 1
ATOM 1403 C CA . ALA A 1 178 ? 6.495 3.541 -4.086 1.00 94.69 178 ALA A CA 1
ATOM 1404 C C . ALA A 1 178 ? 5.492 4.425 -3.315 1.00 94.69 178 ALA A C 1
ATOM 1406 O O . ALA A 1 178 ? 4.296 4.170 -3.437 1.00 94.69 178 ALA A O 1
ATOM 1407 N N . PRO A 1 179 ? 5.897 5.497 -2.597 1.00 95.62 179 PRO A N 1
ATOM 1408 C CA . PRO A 1 179 ? 4.932 6.360 -1.913 1.00 95.62 179 PRO A CA 1
ATOM 1409 C C . PRO A 1 179 ? 3.936 6.998 -2.879 1.00 95.62 179 PRO A C 1
ATOM 1411 O O . PRO A 1 179 ? 2.749 7.047 -2.592 1.00 95.62 179 PRO A O 1
ATOM 1414 N N . LYS A 1 180 ? 4.415 7.451 -4.044 1.00 95.94 180 LYS A N 1
ATOM 1415 C CA . LYS A 1 180 ? 3.574 8.087 -5.059 1.00 95.94 180 LYS A CA 1
ATOM 1416 C C . LYS A 1 180 ? 2.602 7.080 -5.668 1.00 95.94 180 LYS A C 1
ATOM 1418 O O . LYS A 1 180 ? 1.436 7.407 -5.821 1.00 95.94 180 LYS A O 1
ATOM 1423 N N . ALA A 1 181 ? 3.059 5.864 -5.969 1.00 96.75 181 ALA A N 1
ATOM 1424 C CA . ALA A 1 181 ? 2.190 4.802 -6.473 1.00 96.75 181 ALA A CA 1
ATOM 1425 C C . ALA A 1 181 ? 1.070 4.459 -5.476 1.00 96.75 181 ALA A C 1
ATOM 1427 O O . ALA A 1 181 ? -0.096 4.441 -5.855 1.00 96.75 181 ALA A O 1
ATOM 1428 N N . ILE A 1 182 ? 1.413 4.266 -4.196 1.00 98.19 182 ILE A N 1
ATOM 1429 C CA . ILE A 1 182 ? 0.445 3.962 -3.131 1.00 98.19 182 ILE A CA 1
ATOM 1430 C C . ILE A 1 182 ? -0.581 5.092 -2.987 1.00 98.19 182 ILE A C 1
ATOM 1432 O O . ILE A 1 182 ? -1.779 4.829 -2.999 1.00 98.19 182 ILE A O 1
ATOM 1436 N N . LEU A 1 183 ? -0.122 6.344 -2.893 1.00 98.06 183 LEU A N 1
ATOM 1437 C CA . LEU A 1 183 ? -0.999 7.510 -2.752 1.00 98.06 183 LEU A CA 1
ATOM 1438 C C . LEU A 1 183 ? -1.890 7.713 -3.983 1.00 98.06 183 LEU A C 1
ATOM 1440 O O . LEU A 1 183 ? -3.068 8.008 -3.833 1.00 98.06 183 LEU A O 1
ATOM 1444 N N . ASN A 1 184 ? -1.362 7.500 -5.191 1.00 97.19 184 ASN A N 1
ATOM 1445 C CA . ASN A 1 184 ? -2.144 7.593 -6.422 1.00 97.19 184 ASN A CA 1
ATOM 1446 C C . ASN A 1 184 ? -3.262 6.547 -6.464 1.00 97.19 184 ASN A C 1
ATOM 1448 O O . ASN A 1 184 ? -4.385 6.877 -6.839 1.00 97.19 184 ASN A O 1
ATOM 1452 N N . VAL A 1 185 ? -2.974 5.293 -6.095 1.00 97.31 185 VAL A N 1
ATOM 1453 C CA . VAL A 1 185 ? -4.003 4.245 -6.023 1.00 97.31 185 VAL A CA 1
ATOM 1454 C C . VAL A 1 185 ? -5.016 4.584 -4.930 1.00 97.31 185 VAL A C 1
ATOM 1456 O O . VAL A 1 185 ? -6.210 4.493 -5.185 1.00 97.31 185 VAL A O 1
ATOM 1459 N N . ALA A 1 186 ? -4.570 5.047 -3.761 1.00 97.69 186 ALA A N 1
ATOM 1460 C CA . ALA A 1 186 ? -5.464 5.474 -2.686 1.00 97.69 186 ALA A CA 1
ATOM 1461 C C . ALA A 1 186 ? -6.417 6.595 -3.116 1.00 97.69 186 ALA A C 1
ATOM 1463 O O . ALA A 1 186 ? -7.624 6.466 -2.934 1.00 97.69 186 ALA A O 1
ATOM 1464 N N . ASP A 1 187 ? -5.899 7.637 -3.765 1.00 95.69 187 ASP A N 1
ATOM 1465 C CA . ASP A 1 187 ? -6.707 8.732 -4.302 1.00 95.69 187 ASP A CA 1
ATOM 1466 C C . ASP A 1 187 ? -7.667 8.241 -5.401 1.00 95.69 187 ASP A C 1
ATOM 1468 O O . ASP A 1 187 ? -8.838 8.606 -5.417 1.00 95.69 187 ASP A O 1
ATOM 1472 N N . THR A 1 188 ? -7.197 7.391 -6.318 1.00 96.56 188 THR A N 1
ATOM 1473 C CA . THR A 1 188 ? -7.996 6.934 -7.473 1.00 96.56 188 THR A CA 1
ATOM 1474 C C . THR A 1 188 ? -9.095 5.950 -7.073 1.00 96.56 188 THR A C 1
ATOM 1476 O O . THR A 1 188 ? -10.145 5.893 -7.712 1.00 96.56 188 THR A O 1
ATOM 1479 N N . ARG A 1 189 ? -8.853 5.141 -6.037 1.00 96.88 189 ARG A N 1
ATOM 1480 C CA . ARG A 1 189 ? -9.795 4.133 -5.538 1.00 96.88 189 ARG A CA 1
ATOM 1481 C C . ARG A 1 189 ? -10.645 4.636 -4.369 1.00 96.88 189 ARG A C 1
ATOM 1483 O O . ARG A 1 189 ? -11.487 3.873 -3.914 1.00 96.88 189 ARG A O 1
ATOM 1490 N N . ASN A 1 190 ? -10.455 5.886 -3.929 1.00 95.06 190 ASN A N 1
ATOM 1491 C CA . ASN A 1 190 ? -11.063 6.457 -2.723 1.00 95.06 190 ASN A CA 1
ATOM 1492 C C . ASN A 1 190 ? -10.843 5.557 -1.499 1.00 95.06 190 ASN A C 1
ATOM 1494 O O . ASN A 1 190 ? -11.794 5.087 -0.888 1.00 95.06 190 ASN A O 1
ATOM 1498 N N . ALA A 1 191 ? -9.582 5.258 -1.190 1.00 96.25 191 ALA A N 1
ATOM 1499 C CA . ALA A 1 191 ? -9.252 4.384 -0.074 1.00 96.25 191 ALA A CA 1
ATOM 1500 C C . ALA A 1 191 ? -9.674 4.989 1.270 1.00 96.25 191 ALA A C 1
ATOM 1502 O O . ALA A 1 191 ? -9.340 6.136 1.572 1.00 96.25 191 ALA A O 1
ATOM 1503 N N . ASP A 1 192 ? -10.311 4.173 2.104 1.00 97.00 192 ASP A N 1
ATOM 1504 C CA . ASP A 1 192 ? -10.652 4.528 3.483 1.00 97.00 192 ASP A CA 1
ATOM 1505 C C . ASP A 1 192 ? -9.436 4.391 4.400 1.00 97.00 192 ASP A C 1
ATOM 1507 O O . ASP A 1 192 ? -9.320 5.067 5.421 1.00 97.00 192 ASP A O 1
ATOM 1511 N N . ILE A 1 193 ? -8.502 3.509 4.034 1.00 97.94 193 ILE A N 1
ATOM 1512 C CA . ILE A 1 193 ? -7.268 3.290 4.779 1.00 97.94 193 ILE A CA 1
ATOM 1513 C C . ILE A 1 193 ? -6.136 2.802 3.878 1.00 97.94 193 ILE A C 1
ATOM 1515 O O . ILE A 1 193 ? -6.311 1.957 2.995 1.00 97.94 193 ILE A O 1
ATOM 1519 N N . ILE A 1 194 ? -4.934 3.306 4.156 1.00 98.56 194 ILE A N 1
ATOM 1520 C CA . ILE A 1 194 ? -3.694 2.793 3.579 1.00 98.56 194 ILE A CA 1
ATOM 1521 C C . ILE A 1 194 ? -2.969 1.940 4.618 1.00 98.56 194 ILE A C 1
ATOM 1523 O O . ILE A 1 194 ? -2.744 2.383 5.741 1.00 98.56 194 ILE A O 1
ATOM 1527 N N . VAL A 1 195 ? -2.529 0.742 4.240 1.00 97.81 195 VAL A N 1
ATOM 1528 C CA . VAL A 1 195 ? -1.725 -0.142 5.091 1.00 97.81 195 VAL A CA 1
ATOM 1529 C C . VAL A 1 195 ? -0.320 -0.290 4.515 1.00 97.81 195 VAL A C 1
ATOM 1531 O O . VAL A 1 195 ? -0.127 -0.686 3.367 1.00 97.81 195 VAL A O 1
ATOM 1534 N N . VAL A 1 196 ? 0.699 0.012 5.315 1.00 96.19 196 VAL A N 1
ATOM 1535 C CA . VAL A 1 196 ? 2.108 -0.111 4.912 1.00 96.19 196 VAL A CA 1
ATOM 1536 C C . VAL A 1 196 ? 2.951 -0.732 6.016 1.00 96.19 196 VAL A C 1
ATOM 1538 O O . VAL A 1 196 ? 2.638 -0.654 7.203 1.00 96.19 196 VAL A O 1
ATOM 1541 N N . GLY A 1 197 ? 4.069 -1.343 5.633 1.00 91.75 197 GLY A N 1
ATOM 1542 C CA . GLY A 1 197 ? 5.075 -1.781 6.592 1.00 91.75 197 GLY A CA 1
ATOM 1543 C C . GLY A 1 197 ? 5.831 -0.587 7.177 1.00 91.75 197 GLY A C 1
ATOM 1544 O O . GLY A 1 197 ? 6.182 0.348 6.46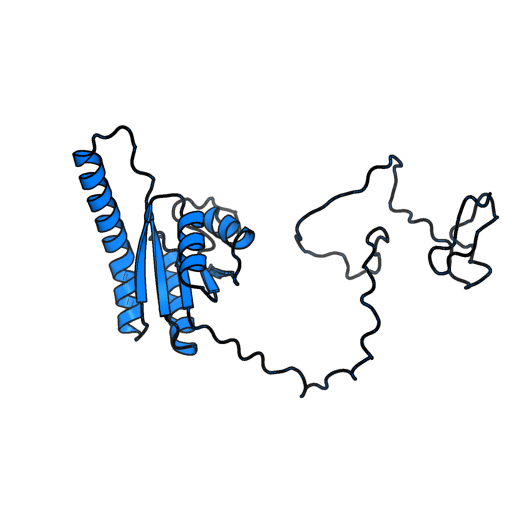6 1.00 91.75 197 GLY A O 1
ATOM 1545 N N . SER A 1 198 ? 6.166 -0.654 8.462 1.00 87.19 198 SER A N 1
ATOM 1546 C CA . SER A 1 198 ? 7.102 0.269 9.129 1.00 87.19 198 SER A CA 1
ATOM 1547 C C . SER A 1 198 ? 8.490 0.280 8.486 1.00 87.19 198 SER A C 1
ATOM 1549 O O . SER A 1 198 ? 9.249 1.227 8.671 1.00 87.19 198 SER A O 1
ATOM 1551 N N . ARG A 1 199 ? 8.854 -0.786 7.762 1.00 82.25 199 ARG A N 1
ATOM 1552 C CA . ARG A 1 199 ? 10.157 -1.008 7.128 1.00 82.25 199 ARG A CA 1
ATOM 1553 C C . ARG A 1 199 ? 9.993 -1.843 5.855 1.00 82.25 199 ARG A C 1
ATOM 1555 O O . ARG A 1 199 ? 9.014 -2.569 5.719 1.00 82.25 199 ARG A O 1
ATOM 1562 N N . GLY A 1 200 ? 10.992 -1.777 4.975 1.00 80.00 200 GLY A N 1
ATOM 1563 C CA . GLY A 1 200 ? 11.022 -2.497 3.698 1.00 80.00 200 GLY A CA 1
ATOM 1564 C C . GLY A 1 200 ? 12.396 -3.070 3.337 1.00 80.00 200 GLY A C 1
ATOM 1565 O O . GLY A 1 200 ? 13.261 -3.205 4.207 1.00 80.00 200 GLY A O 1
ATOM 1566 N N . GLN A 1 201 ? 12.614 -3.376 2.056 1.00 74.44 201 GLN A N 1
ATOM 1567 C CA . GLN A 1 201 ? 13.838 -4.016 1.530 1.00 74.44 201 GLN A CA 1
ATOM 1568 C C . GLN A 1 201 ? 15.149 -3.262 1.841 1.00 74.44 201 GLN A C 1
ATOM 1570 O O . GLN A 1 201 ? 16.197 -3.884 1.982 1.00 74.44 201 GLN A O 1
ATOM 1575 N N . GLY A 1 202 ? 15.105 -1.933 1.990 1.00 72.25 202 GLY A N 1
ATOM 1576 C CA . GLY A 1 202 ? 16.277 -1.079 2.252 1.00 72.25 202 GLY A CA 1
ATOM 1577 C C . GLY A 1 202 ? 16.415 -0.580 3.695 1.00 72.25 202 GLY A C 1
ATOM 1578 O O . GLY A 1 202 ? 17.041 0.453 3.925 1.00 72.25 202 GLY A O 1
ATOM 1579 N N . ALA A 1 203 ? 15.765 -1.224 4.668 1.00 73.31 203 ALA A N 1
ATOM 1580 C CA . ALA A 1 203 ? 15.650 -0.672 6.016 1.00 73.31 203 ALA A CA 1
ATOM 1581 C C . ALA A 1 203 ? 16.993 -0.583 6.768 1.00 73.31 203 ALA A C 1
ATOM 1583 O O . ALA A 1 203 ? 17.688 -1.579 6.973 1.00 73.31 203 ALA A O 1
ATOM 1584 N N . ILE A 1 204 ? 17.301 0.613 7.275 1.00 76.50 204 ILE A N 1
ATOM 1585 C CA . ILE A 1 204 ? 18.458 0.870 8.140 1.00 76.50 204 ILE A CA 1
ATOM 1586 C C . ILE A 1 204 ? 18.117 0.455 9.580 1.00 76.50 204 ILE A C 1
ATOM 1588 O O . ILE A 1 204 ? 17.053 0.790 10.112 1.00 76.50 204 ILE A O 1
ATOM 1592 N N . ARG A 1 205 ? 19.021 -0.283 10.237 1.00 72.50 205 ARG A N 1
ATOM 1593 C CA . ARG A 1 205 ? 18.848 -0.692 11.641 1.00 72.50 205 ARG A CA 1
ATOM 1594 C C . ARG A 1 205 ? 18.783 0.540 12.553 1.00 72.50 205 ARG A C 1
ATOM 1596 O O . ARG A 1 205 ? 19.652 1.397 12.485 1.00 72.50 205 ARG A O 1
ATOM 1603 N N . GLY A 1 206 ? 17.775 0.592 13.425 1.00 71.12 206 GLY A N 1
ATOM 1604 C CA . GLY A 1 206 ? 17.596 1.657 14.424 1.00 71.12 206 GLY A CA 1
ATOM 1605 C C . GLY A 1 206 ? 16.520 2.693 14.086 1.00 71.12 206 GLY A C 1
ATOM 1606 O O . GLY A 1 206 ? 16.001 3.320 15.001 1.00 71.12 206 GLY A O 1
ATOM 1607 N N . LEU A 1 207 ? 16.100 2.819 12.821 1.00 77.94 207 LEU A N 1
ATOM 1608 C CA . LEU A 1 207 ? 15.021 3.743 12.442 1.00 77.94 207 LEU A CA 1
ATOM 1609 C C . LEU A 1 207 ? 13.635 3.175 12.766 1.00 77.94 207 LEU A C 1
ATOM 1611 O O . LEU A 1 207 ? 13.358 2.004 12.487 1.00 77.94 207 LEU A O 1
ATOM 1615 N N . LEU A 1 208 ? 12.759 4.000 13.342 1.00 79.75 208 LEU A N 1
ATOM 1616 C CA . LEU A 1 208 ? 11.383 3.616 13.684 1.00 79.75 208 LEU A CA 1
ATOM 1617 C C . LEU A 1 208 ? 10.510 3.418 12.437 1.00 79.75 208 LEU A C 1
ATOM 1619 O O . LEU A 1 208 ? 9.763 2.443 12.374 1.00 79.75 208 LEU A O 1
ATOM 1623 N N . LEU A 1 209 ? 10.661 4.298 11.444 1.00 85.19 209 LEU A N 1
ATOM 1624 C CA . LEU A 1 209 ? 9.933 4.287 10.176 1.00 85.19 209 LEU A CA 1
ATOM 1625 C C . LEU A 1 209 ? 10.898 4.226 8.988 1.00 85.19 209 LEU A C 1
ATOM 1627 O O . LEU A 1 209 ? 12.017 4.735 9.044 1.00 85.19 209 LEU A O 1
ATOM 1631 N N . GLY A 1 210 ? 10.454 3.592 7.908 1.00 87.25 210 GLY A N 1
ATOM 1632 C CA . GLY A 1 210 ? 11.108 3.622 6.609 1.00 87.25 210 GLY A CA 1
ATOM 1633 C C . GLY A 1 210 ? 10.672 4.834 5.788 1.00 87.25 210 GLY A C 1
ATOM 1634 O O . GLY A 1 210 ? 9.598 5.397 6.002 1.00 87.25 210 GLY A O 1
ATOM 1635 N N . SER A 1 211 ? 11.474 5.178 4.780 1.00 89.94 211 SER A N 1
ATOM 1636 C CA . SER A 1 211 ? 11.224 6.326 3.896 1.00 89.94 211 SER A CA 1
ATOM 1637 C C . SER A 1 211 ? 9.888 6.252 3.149 1.00 89.94 211 SER A C 1
ATOM 1639 O O . SER A 1 211 ? 9.324 7.287 2.797 1.00 89.94 211 SER A O 1
ATOM 1641 N N . VAL A 1 212 ? 9.371 5.042 2.899 1.00 92.06 212 VAL A N 1
ATOM 1642 C CA . VAL A 1 212 ? 8.062 4.854 2.263 1.00 92.06 212 VAL A CA 1
ATOM 1643 C C . VAL A 1 212 ? 6.932 5.152 3.239 1.00 92.06 212 VAL A C 1
ATOM 1645 O O . VAL A 1 212 ? 6.114 6.019 2.950 1.00 92.06 212 VAL A O 1
ATOM 1648 N N . SER A 1 213 ? 6.914 4.490 4.400 1.00 92.19 213 SER A N 1
ATOM 1649 C CA . SER A 1 213 ? 5.884 4.708 5.421 1.00 92.19 213 SER A CA 1
ATOM 1650 C C . SER A 1 213 ? 5.837 6.159 5.882 1.00 92.19 213 SER A C 1
ATOM 1652 O O . SER A 1 213 ? 4.759 6.727 5.971 1.00 92.19 213 SER A O 1
ATOM 1654 N N . GLU A 1 214 ? 6.993 6.788 6.100 1.00 93.69 214 GLU A N 1
ATOM 1655 C CA . GLU A 1 214 ? 7.073 8.193 6.507 1.00 93.69 214 GLU A CA 1
ATOM 1656 C C . GLU A 1 214 ? 6.427 9.125 5.471 1.00 93.69 214 GLU A C 1
ATOM 1658 O O . GLU A 1 214 ? 5.597 9.965 5.813 1.00 93.69 214 GLU A O 1
ATOM 1663 N N . ARG A 1 215 ? 6.753 8.946 4.183 1.00 95.06 215 ARG A N 1
ATOM 1664 C CA . ARG A 1 215 ? 6.177 9.761 3.104 1.00 95.06 215 ARG A CA 1
ATOM 1665 C C . ARG A 1 215 ? 4.683 9.527 2.919 1.00 95.06 215 ARG A C 1
ATOM 1667 O O . ARG A 1 215 ? 3.973 10.485 2.647 1.00 95.06 215 ARG A O 1
ATOM 1674 N N . VAL A 1 216 ? 4.218 8.286 3.053 1.00 96.69 216 VAL A N 1
ATOM 1675 C CA . VAL A 1 216 ? 2.788 7.961 2.961 1.00 96.69 216 VAL A CA 1
ATOM 1676 C C . VAL A 1 216 ? 2.022 8.610 4.113 1.00 96.69 216 VAL A C 1
ATOM 1678 O O . VAL A 1 216 ? 1.045 9.296 3.850 1.00 96.69 216 VAL A O 1
ATOM 1681 N N . ILE A 1 217 ? 2.499 8.492 5.358 1.00 96.69 217 ILE A N 1
ATOM 1682 C CA . ILE A 1 217 ? 1.871 9.125 6.534 1.00 96.69 217 ILE A CA 1
ATOM 1683 C C . ILE A 1 217 ? 1.741 10.638 6.351 1.00 96.69 217 ILE A C 1
ATOM 1685 O O . ILE A 1 217 ? 0.697 11.202 6.654 1.00 96.69 217 ILE A O 1
ATOM 1689 N N . ARG A 1 218 ? 2.789 11.295 5.842 1.00 95.44 218 ARG A N 1
ATOM 1690 C CA . ARG A 1 218 ? 2.788 12.754 5.667 1.00 95.44 218 ARG A CA 1
ATOM 1691 C C . ARG A 1 218 ? 1.846 13.260 4.574 1.00 95.44 218 ARG A C 1
ATOM 1693 O O . ARG A 1 218 ? 1.484 14.428 4.605 1.00 95.44 218 ARG A O 1
ATOM 1700 N N . LEU A 1 219 ? 1.529 12.439 3.572 1.00 95.81 219 LEU A N 1
ATOM 1701 C CA . LEU A 1 219 ? 0.858 12.896 2.347 1.00 95.81 219 LEU A CA 1
ATOM 1702 C C . LEU A 1 219 ? -0.509 12.248 2.103 1.00 95.81 219 LEU A C 1
ATOM 1704 O O . LEU A 1 219 ? -1.236 12.700 1.220 1.00 95.81 219 LEU A O 1
ATOM 1708 N N . ALA A 1 220 ? -0.852 11.187 2.831 1.00 94.56 220 ALA A N 1
ATOM 1709 C CA . ALA A 1 220 ? -2.135 10.516 2.692 1.00 94.56 220 ALA A CA 1
ATOM 1710 C C . ALA A 1 220 ? -3.293 11.434 3.100 1.00 94.56 220 ALA A C 1
ATOM 1712 O O . ALA A 1 220 ? -3.216 12.166 4.084 1.00 94.56 220 ALA A O 1
ATOM 1713 N N . LYS A 1 221 ? -4.390 11.355 2.342 1.00 94.50 221 LYS A N 1
ATOM 1714 C CA . LYS A 1 221 ? -5.653 12.048 2.647 1.00 94.50 221 LYS A CA 1
ATOM 1715 C C . LYS A 1 221 ? -6.603 11.204 3.500 1.00 94.50 221 LYS A C 1
ATOM 1717 O O . LYS A 1 221 ? -7.623 11.709 3.953 1.00 94.50 221 LYS A O 1
ATOM 1722 N N . CYS A 1 222 ? -6.265 9.934 3.707 1.00 93.62 222 CYS A N 1
ATOM 1723 C CA . CYS A 1 222 ? -7.000 8.973 4.517 1.00 93.62 222 CYS A CA 1
ATOM 1724 C C . CYS A 1 222 ? -6.103 8.444 5.654 1.00 93.62 222 CYS A C 1
ATOM 1726 O O . CYS A 1 222 ? -4.877 8.599 5.599 1.00 93.62 222 CYS A O 1
ATOM 1728 N N . PRO A 1 223 ? -6.684 7.792 6.676 1.00 97.25 223 PRO A N 1
ATOM 1729 C CA . PRO A 1 223 ? -5.936 7.068 7.697 1.00 97.25 223 PRO A CA 1
ATOM 1730 C C . PRO A 1 223 ? -4.834 6.157 7.132 1.00 97.25 223 PRO A C 1
ATOM 1732 O O . PRO A 1 223 ? -4.992 5.518 6.088 1.00 97.25 223 PRO A O 1
ATOM 1735 N N . VAL A 1 224 ? -3.718 6.064 7.863 1.00 96.69 224 VAL A N 1
ATOM 1736 C CA . VAL A 1 224 ? -2.588 5.187 7.528 1.00 96.69 224 VAL A CA 1
ATOM 1737 C C . VAL A 1 224 ? -2.295 4.251 8.695 1.00 96.69 224 VAL A C 1
ATOM 1739 O O . VAL A 1 224 ? -1.945 4.695 9.788 1.00 96.69 224 VAL A O 1
ATOM 1742 N N . LEU A 1 225 ? -2.381 2.945 8.449 1.00 95.88 225 LEU A N 1
ATOM 1743 C CA . LEU A 1 225 ? -1.964 1.901 9.377 1.00 95.88 225 LEU A CA 1
ATOM 1744 C C . LEU 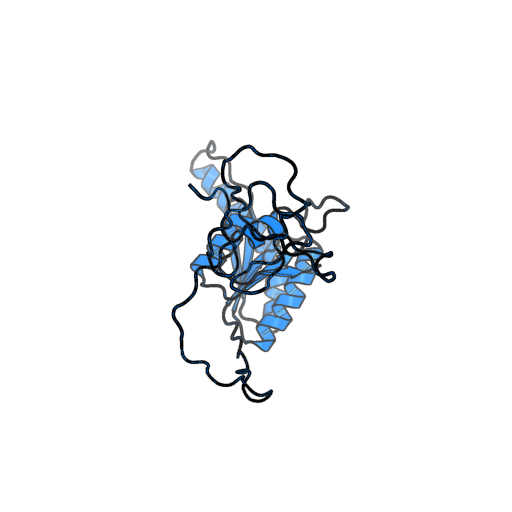A 1 225 ? -0.537 1.450 9.060 1.00 95.88 225 LEU A C 1
ATOM 1746 O O . LEU A 1 225 ? -0.244 0.942 7.976 1.00 95.88 225 LEU A O 1
ATOM 1750 N N . VAL A 1 226 ? 0.350 1.588 10.043 1.00 94.44 226 VAL A N 1
ATOM 1751 C CA . VAL A 1 226 ? 1.748 1.161 9.938 1.00 94.44 226 VAL A CA 1
ATOM 1752 C C . VAL A 1 226 ? 1.965 -0.137 10.710 1.00 94.44 226 VAL A C 1
ATOM 1754 O O . VAL A 1 226 ? 1.782 -0.186 11.924 1.00 94.44 226 VAL A O 1
ATOM 1757 N N . VAL A 1 227 ? 2.414 -1.182 10.014 1.00 90.69 227 VAL A N 1
ATOM 1758 C CA . VAL A 1 227 ? 2.578 -2.536 10.571 1.00 90.69 227 VAL A CA 1
ATOM 1759 C C . VAL A 1 227 ? 4.048 -2.846 10.887 1.00 90.69 227 VAL A C 1
A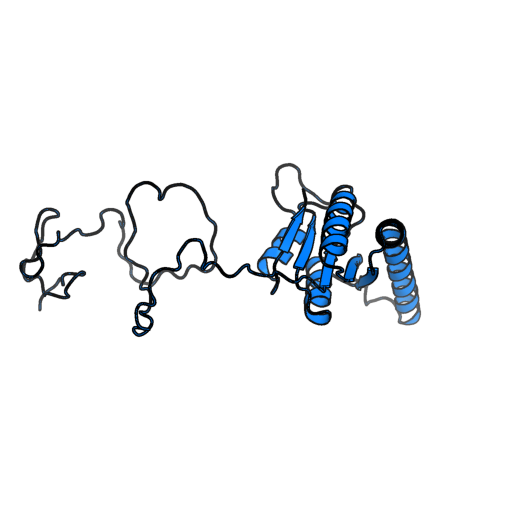TOM 1761 O O . VAL A 1 227 ? 4.948 -2.529 10.102 1.00 90.69 227 VAL A O 1
ATOM 1764 N N . ARG A 1 228 ? 4.328 -3.484 12.033 1.00 84.06 228 ARG A N 1
ATOM 1765 C CA . ARG A 1 228 ? 5.694 -3.761 12.528 1.00 84.06 228 ARG A CA 1
ATOM 1766 C C . ARG A 1 228 ? 6.025 -5.237 12.678 1.00 84.06 228 ARG A C 1
ATOM 1768 O O . ARG A 1 228 ? 5.203 -6.023 13.187 1.00 84.06 228 ARG A O 1
#